Protein AF-A0A6P2B910-F1 (afdb_monomer_lite)

pLDDT: mean 71.36, std 23.83, range [22.92, 98.75]

Radius of gyration: 23.19 Å; chains: 1; bounding box: 48×85×60 Å

Secondary structure (DSSP, 8-state):
-----------------------GGGG--HHHHHHHHHHH---HHHHHHHHHHHHEE--TT-SS-EE-SSEEEETTEEEE-SSHHHHHHHHHHHHHTT---EEETTTTEEHHHHGGGSSSGGGGGSHHHHHHHHHHHHHHHHTT--SHHHHHHHHHHSS--HHHHHHHHHHHHHIIIIIHHHHHHS--TT----HHHHH-TTHHHHHHHHHTT-S-S--EEEEEETTS-EEEEE-TT---TT-TT-SEE--HHHHHHHHHHHTTSEE-------

Sequence (274 aa):
MLRNTLVALGMGIGLLSSDTEANPFLEIREEHWLEAMSISGMSSELLYGIALVESGNSFNGMRRYGPWPWTLNVNREPMFFSSRAAARRHLQEQVEENNDRIAVGIWQIYLRWNGHLVDDPLDLLDPVTNLYAAAEVLRSCGERFSGAREVLSCYHAGSVREVGLAYADRVIRLAERWGEAFVMASPPEGVRYTLAQVLGPDAERYIDTIANGEGSNIGAIAWQDTNGRIDTVAGSGTSVPSISRATRTTSHSEFLEQMENRKSEWAVRVVIVQ

Foldseek 3Di:
DDDDDDDDDDDPPPPPPPPVLPPLCVLCADVLQVVLCVLQLFAQLLLQLLLCLQAFDDDDPPPDTGGAFLWKQAQNRIDGDPDLVVSLVVVVVCVVVVRQQMQHTSNRNRRVVQVVLDPDPSCCSRNSSVSNSLSNLSNVLCVVDPDQLQSQLCSVPVGDDDVSSVRSVSSVVSSVVCVLVVCVVCVHPPDADFQSNHVGSCSVVVLCCFLQQHDDLFQKWWWAWPVGAIEIEGHPPDPQPPPPRHPYYDHSVVVVVCSVVQRPTTRGDTDGDD

Structure (mmCIF, N/CA/C/O backbone):
data_AF-A0A6P2B910-F1
#
_entry.id   AF-A0A6P2B910-F1
#
loop_
_atom_site.group_PDB
_atom_site.id
_atom_site.type_symbol
_atom_site.label_atom_id
_atom_site.label_alt_id
_atom_site.label_comp_id
_atom_site.label_asym_id
_atom_site.label_entity_id
_atom_site.label_seq_id
_atom_site.pdbx_PDB_ins_code
_atom_site.Cartn_x
_atom_site.Cartn_y
_atom_site.Cartn_z
_atom_site.occupancy
_atom_site.B_iso_or_equiv
_atom_site.auth_seq_id
_atom_site.auth_comp_id
_atom_site.auth_asym_id
_atom_site.auth_atom_id
_atom_site.pdbx_PDB_model_num
ATOM 1 N N . MET A 1 1 ? -10.715 68.394 -17.676 1.00 31.98 1 MET A N 1
ATOM 2 C CA . MET A 1 1 ? -11.277 68.183 -19.031 1.00 31.98 1 MET A CA 1
ATOM 3 C C . MET A 1 1 ? -10.225 67.408 -19.824 1.00 31.98 1 MET A C 1
ATOM 5 O O . MET A 1 1 ? -9.114 67.902 -19.891 1.00 31.98 1 MET A O 1
ATOM 9 N N . LEU A 1 2 ? -10.401 66.086 -20.013 1.00 26.06 2 LEU A N 1
ATOM 10 C CA . LEU A 1 2 ? -10.691 65.403 -21.306 1.00 26.06 2 LEU A CA 1
ATOM 11 C C . LEU A 1 2 ? -9.613 65.707 -22.382 1.00 26.06 2 LEU A C 1
ATOM 13 O O . LEU A 1 2 ? -9.394 66.874 -22.651 1.00 26.06 2 LEU A O 1
ATOM 17 N N . ARG A 1 3 ? -8.944 64.781 -23.095 1.00 25.78 3 ARG A N 1
ATOM 18 C CA . ARG A 1 3 ? -9.206 63.370 -23.449 1.00 25.78 3 ARG A CA 1
ATOM 19 C C . ARG A 1 3 ? -7.964 62.780 -24.186 1.00 25.78 3 ARG A C 1
ATOM 21 O O . ARG A 1 3 ? -7.334 63.500 -24.947 1.00 25.78 3 ARG A O 1
ATOM 28 N N . ASN A 1 4 ? -7.687 61.489 -23.969 1.00 24.44 4 ASN A N 1
ATOM 29 C CA . ASN A 1 4 ? -6.961 60.450 -24.743 1.00 24.44 4 ASN A CA 1
ATOM 30 C C . ASN A 1 4 ? -6.097 60.769 -25.988 1.00 24.44 4 ASN A C 1
ATOM 32 O O . ASN A 1 4 ? -6.609 61.270 -26.985 1.00 24.44 4 ASN A O 1
ATOM 36 N N . THR A 1 5 ? -4.910 60.140 -26.060 1.00 25.69 5 THR A N 1
ATOM 37 C CA . THR A 1 5 ? -4.539 59.244 -27.186 1.00 25.69 5 THR A CA 1
ATOM 38 C C . THR A 1 5 ? -3.581 58.134 -26.712 1.00 25.69 5 THR A C 1
ATOM 40 O O . THR A 1 5 ? -2.615 58.406 -26.006 1.00 25.69 5 THR A O 1
ATOM 43 N N . LEU A 1 6 ? -3.900 56.883 -27.067 1.00 22.92 6 LEU A N 1
ATOM 44 C CA . LEU A 1 6 ? -3.133 55.661 -26.801 1.00 22.92 6 LEU A CA 1
ATOM 45 C C . LEU A 1 6 ? -1.816 55.613 -27.595 1.00 22.92 6 LEU A C 1
ATOM 47 O O . LEU A 1 6 ? -1.811 55.923 -28.784 1.00 22.92 6 LEU A O 1
ATOM 51 N N . VAL A 1 7 ? -0.767 55.051 -26.988 1.00 23.69 7 VAL A N 1
ATOM 52 C CA . VAL A 1 7 ? 0.286 54.306 -27.698 1.00 23.69 7 VAL A CA 1
ATOM 53 C C . VAL A 1 7 ? 0.406 52.944 -27.021 1.00 23.69 7 VAL A C 1
ATOM 55 O O . VAL A 1 7 ? 0.725 52.849 -25.839 1.00 23.69 7 VAL A O 1
ATOM 58 N N . ALA A 1 8 ? 0.084 51.895 -27.773 1.00 25.91 8 ALA A N 1
ATOM 59 C CA . ALA A 1 8 ? 0.271 50.513 -27.370 1.00 25.91 8 ALA A CA 1
ATOM 60 C C . ALA A 1 8 ? 1.762 50.155 -27.466 1.00 25.91 8 ALA A C 1
ATOM 62 O O . ALA A 1 8 ? 2.341 50.226 -28.549 1.00 25.91 8 ALA A O 1
ATOM 63 N N . LEU A 1 9 ? 2.370 49.738 -26.354 1.00 26.67 9 LEU A N 1
ATOM 64 C CA . LEU A 1 9 ? 3.581 48.923 -26.377 1.00 26.67 9 LEU A CA 1
ATOM 65 C C . LEU A 1 9 ? 3.209 47.533 -25.870 1.00 26.67 9 LEU A C 1
ATOM 67 O O . LEU A 1 9 ? 2.813 47.362 -24.719 1.00 26.67 9 LEU A O 1
ATOM 71 N N . GLY A 1 10 ? 3.310 46.553 -26.763 1.00 29.81 10 GLY A N 1
ATOM 72 C CA . GLY A 1 10 ? 3.180 45.150 -26.418 1.00 29.81 10 GLY A CA 1
ATOM 73 C C . GLY A 1 10 ? 4.325 44.721 -25.507 1.00 29.81 10 GLY A C 1
ATOM 74 O O . GLY A 1 10 ? 5.491 44.809 -25.880 1.00 29.81 10 GLY A O 1
ATOM 75 N N . MET A 1 11 ? 3.980 44.208 -24.332 1.00 32.25 11 MET A N 1
ATOM 76 C CA . MET A 1 11 ? 4.793 43.217 -23.644 1.00 32.25 11 MET A CA 1
ATOM 77 C C . MET A 1 11 ? 4.035 41.905 -23.751 1.00 32.25 11 MET A C 1
ATOM 79 O O . MET A 1 11 ? 2.957 41.753 -23.179 1.00 32.25 11 MET A O 1
ATOM 83 N N . GLY A 1 12 ? 4.585 40.984 -24.540 1.00 26.88 12 GLY A N 1
ATOM 84 C CA . GLY A 1 12 ? 4.165 39.595 -24.516 1.00 26.88 12 GLY A CA 1
ATOM 85 C C . GLY A 1 12 ? 4.338 39.083 -23.095 1.00 26.88 12 GLY A C 1
ATOM 86 O O . GLY A 1 12 ? 5.460 38.899 -22.628 1.00 26.88 12 GLY A O 1
ATOM 87 N N . ILE A 1 13 ? 3.221 38.892 -22.400 1.00 36.34 13 ILE A N 1
ATOM 88 C CA . ILE A 1 13 ? 3.192 38.072 -21.200 1.00 36.34 13 ILE A CA 1
ATOM 89 C C . ILE A 1 13 ? 3.416 36.658 -21.717 1.00 36.34 13 ILE A C 1
ATOM 91 O O . ILE A 1 13 ? 2.509 36.028 -22.259 1.00 36.34 13 ILE A O 1
ATOM 95 N N . GLY A 1 14 ? 4.665 36.202 -21.626 1.00 26.92 14 GLY A N 1
ATOM 96 C CA . GLY A 1 14 ? 4.954 34.784 -21.679 1.00 26.92 14 GLY A CA 1
ATOM 97 C C . GLY A 1 14 ? 4.083 34.127 -20.620 1.00 26.92 14 GLY A C 1
ATOM 98 O O . GLY A 1 14 ? 4.257 34.378 -19.428 1.00 26.92 14 GLY A O 1
ATOM 99 N N . LEU A 1 15 ? 3.109 33.340 -21.069 1.00 31.34 15 LEU A N 1
ATOM 100 C CA . LEU A 1 15 ? 2.478 32.328 -20.244 1.00 31.34 15 LEU A CA 1
ATOM 101 C C . LEU A 1 15 ? 3.599 31.363 -19.857 1.00 31.34 15 LEU A C 1
ATOM 103 O O . LEU A 1 15 ? 3.889 30.410 -20.573 1.00 31.34 15 LEU A O 1
ATOM 107 N N . LEU A 1 16 ? 4.280 31.652 -18.749 1.00 28.81 16 LEU A N 1
ATOM 108 C CA . LEU A 1 16 ? 4.865 30.602 -17.937 1.00 28.81 16 LEU A CA 1
ATOM 109 C C . LEU A 1 16 ? 3.668 29.750 -17.531 1.00 28.81 16 LEU A C 1
ATOM 111 O O . LEU A 1 16 ? 2.907 30.131 -16.642 1.00 28.81 16 LEU A O 1
ATOM 115 N N . SER A 1 17 ? 3.446 28.653 -18.254 1.00 30.17 17 SER A N 1
ATOM 116 C CA . SER A 1 17 ? 2.670 27.544 -17.733 1.00 30.17 17 SER A CA 1
ATOM 117 C C . SER A 1 17 ? 3.366 27.149 -16.439 1.00 30.17 17 SER A C 1
ATOM 119 O O . SER A 1 17 ? 4.410 26.500 -16.446 1.00 30.17 17 SER A O 1
ATOM 121 N N . SER A 1 18 ? 2.846 27.626 -15.310 1.00 33.16 18 SER A N 1
ATOM 122 C CA . SER A 1 18 ? 3.073 26.932 -14.061 1.00 33.16 18 SER A CA 1
ATOM 123 C C . SER A 1 18 ? 2.391 25.590 -14.265 1.00 33.16 18 SER A C 1
ATOM 125 O O . SER A 1 18 ? 1.178 25.479 -14.080 1.00 33.16 18 SER A O 1
ATOM 127 N N . ASP A 1 19 ? 3.153 24.605 -14.729 1.00 32.28 19 ASP A N 1
ATOM 128 C CA . ASP A 1 19 ? 2.830 23.214 -14.489 1.00 32.28 19 ASP A CA 1
ATOM 129 C C . ASP A 1 19 ? 2.789 23.112 -12.970 1.00 32.28 19 ASP A C 1
ATOM 131 O O . ASP A 1 19 ? 3.813 22.979 -12.303 1.00 32.28 19 ASP A O 1
ATOM 135 N N . THR A 1 20 ? 1.608 23.358 -12.403 1.00 37.66 20 THR A N 1
ATOM 136 C CA . THR A 1 20 ? 1.288 23.037 -11.023 1.00 37.66 20 THR A CA 1
ATOM 137 C C . THR A 1 20 ? 1.752 21.608 -10.868 1.00 37.66 20 THR A C 1
ATOM 139 O O . THR A 1 20 ? 1.176 20.726 -11.502 1.00 37.66 20 THR A O 1
ATOM 142 N N . GLU A 1 21 ? 2.848 21.425 -10.131 1.00 42.16 21 GLU A N 1
ATOM 143 C CA . GLU A 1 21 ? 3.435 20.137 -9.796 1.00 42.16 21 GLU A CA 1
ATOM 144 C C . GLU A 1 21 ? 2.316 19.310 -9.174 1.00 42.16 21 GLU A C 1
ATOM 146 O O . GLU A 1 21 ? 1.999 19.456 -7.991 1.00 42.16 21 GLU A O 1
ATOM 151 N N . ALA A 1 22 ? 1.614 18.551 -10.016 1.00 41.59 22 ALA A N 1
ATOM 152 C CA . ALA A 1 22 ? 0.468 17.777 -9.607 1.00 41.59 22 ALA A CA 1
ATOM 153 C C . ALA A 1 22 ? 0.999 16.842 -8.537 1.00 41.59 22 ALA A C 1
ATOM 155 O O . ALA A 1 22 ? 1.872 16.028 -8.826 1.00 41.59 22 ALA A O 1
ATOM 156 N N . ASN A 1 23 ? 0.542 17.017 -7.294 1.00 53.34 23 ASN A N 1
ATOM 157 C CA . ASN A 1 23 ? 0.788 16.034 -6.259 1.00 53.34 23 ASN A CA 1
ATOM 158 C C . ASN A 1 23 ? 0.236 14.726 -6.835 1.00 53.34 23 ASN A C 1
ATOM 160 O O . ASN A 1 23 ? -0.973 14.625 -7.017 1.00 53.34 23 ASN A O 1
ATOM 164 N N . PRO A 1 24 ? 1.081 13.758 -7.196 1.00 51.38 24 PRO A N 1
ATOM 165 C CA . PRO A 1 24 ? 0.636 12.618 -7.990 1.00 51.38 24 PRO A CA 1
ATOM 166 C C . PRO A 1 24 ? -0.226 11.647 -7.160 1.00 51.38 24 PRO A C 1
ATOM 168 O O . PRO A 1 24 ? -0.862 10.748 -7.695 1.00 51.38 24 PRO A O 1
ATOM 171 N N . PHE A 1 25 ? -0.338 11.891 -5.850 1.00 58.06 25 PHE A N 1
ATOM 172 C CA . PHE A 1 25 ? -1.344 11.294 -4.977 1.00 58.06 25 PHE A CA 1
ATOM 173 C C . PHE A 1 25 ? -2.775 11.823 -5.230 1.00 58.06 25 PHE A C 1
ATOM 175 O O . PHE A 1 25 ? -3.736 11.199 -4.797 1.00 58.06 25 PHE A O 1
ATOM 182 N N . LEU A 1 26 ? -2.936 12.944 -5.950 1.00 56.06 26 LEU A N 1
ATOM 183 C CA . LEU A 1 26 ? -4.233 13.498 -6.374 1.00 56.06 26 LEU A CA 1
ATOM 184 C C . LEU A 1 26 ? -4.897 12.682 -7.495 1.00 56.06 26 LEU A C 1
ATOM 186 O O . LEU A 1 26 ? -6.074 12.899 -7.773 1.00 56.06 26 LEU A O 1
ATOM 190 N N . GLU A 1 27 ? -4.173 11.759 -8.140 1.00 70.25 27 GLU A N 1
ATOM 191 C CA . GLU A 1 27 ? -4.761 10.834 -9.122 1.00 70.25 27 GLU A CA 1
ATOM 192 C C . GLU A 1 27 ? -5.674 9.795 -8.443 1.00 70.25 27 GLU A C 1
ATOM 194 O O . GLU A 1 27 ? -6.615 9.283 -9.053 1.00 70.25 27 GLU A O 1
ATOM 199 N N . ILE A 1 28 ? -5.450 9.514 -7.154 1.00 79.88 28 ILE A N 1
ATOM 200 C CA . ILE A 1 28 ? -6.254 8.562 -6.391 1.00 79.88 28 ILE A CA 1
ATOM 201 C C . ILE A 1 28 ? -7.496 9.266 -5.844 1.00 79.88 28 ILE A C 1
ATOM 203 O O . ILE A 1 28 ? -7.484 9.884 -4.778 1.00 79.88 28 ILE A O 1
ATOM 207 N N . ARG A 1 29 ? -8.576 9.160 -6.614 1.00 77.56 29 ARG A N 1
ATOM 208 C CA . ARG A 1 29 ? -9.918 9.617 -6.251 1.00 77.56 29 ARG A CA 1
ATOM 209 C C . ARG A 1 29 ? -10.576 8.749 -5.174 1.00 77.56 29 ARG A C 1
ATOM 211 O O . ARG A 1 29 ? -10.079 7.686 -4.808 1.00 77.56 29 ARG A O 1
ATOM 218 N N . GLU A 1 30 ? -11.725 9.223 -4.702 1.00 72.94 30 GLU A N 1
ATOM 219 C CA . GLU A 1 30 ? -12.586 8.565 -3.718 1.00 72.94 30 GLU A CA 1
ATOM 220 C C . GLU A 1 30 ? -12.780 7.080 -3.944 1.00 72.94 30 GLU A C 1
ATOM 222 O O . GLU A 1 30 ? -12.527 6.253 -3.069 1.00 72.94 30 GLU A O 1
ATOM 227 N N . GLU A 1 31 ? -13.279 6.782 -5.136 1.00 73.62 31 GLU A N 1
ATOM 228 C CA . GLU A 1 31 ? -13.787 5.487 -5.515 1.00 73.62 31 GLU A CA 1
ATOM 229 C C . GLU A 1 31 ? -12.683 4.438 -5.416 1.00 73.62 31 GLU A C 1
ATOM 231 O O . GLU A 1 31 ? -12.943 3.312 -5.004 1.00 73.62 31 GLU A O 1
ATOM 236 N N . HIS A 1 32 ? -11.438 4.847 -5.671 1.00 85.69 32 HIS A N 1
ATOM 237 C CA . HIS A 1 32 ? -10.281 3.977 -5.593 1.00 85.69 32 HIS A CA 1
ATOM 238 C C . HIS A 1 32 ? -9.917 3.632 -4.148 1.00 85.69 32 HIS A C 1
ATOM 240 O O . HIS A 1 32 ? -9.595 2.484 -3.855 1.00 85.69 32 HIS A O 1
ATOM 246 N N . TRP A 1 33 ? -10.004 4.588 -3.216 1.00 83.12 33 TRP A N 1
ATOM 247 C CA . TRP A 1 33 ? -9.802 4.284 -1.797 1.00 83.12 33 TRP A CA 1
ATOM 248 C C . TRP A 1 33 ? -10.872 3.324 -1.292 1.00 83.12 33 TRP A C 1
ATOM 250 O O . TRP A 1 33 ? -10.538 2.309 -0.687 1.00 83.12 33 TRP A O 1
ATOM 260 N N . LEU A 1 34 ? -12.143 3.597 -1.593 1.00 76.00 34 LEU A N 1
ATOM 261 C CA . LEU A 1 34 ? -13.255 2.747 -1.165 1.00 76.00 34 LEU A CA 1
ATOM 262 C C . LEU A 1 34 ? -13.146 1.323 -1.710 1.00 76.00 34 LEU A C 1
ATOM 264 O O . LEU A 1 34 ? -13.367 0.363 -0.969 1.00 76.00 34 LEU A O 1
ATOM 268 N N . GLU A 1 35 ? -12.799 1.187 -2.988 1.00 81.69 35 GLU A N 1
ATOM 269 C CA . GLU A 1 35 ? -12.598 -0.109 -3.627 1.00 81.69 35 GLU A CA 1
ATOM 270 C C . GLU A 1 35 ? -11.413 -0.850 -3.000 1.00 81.69 35 GLU A C 1
ATOM 272 O O . GLU A 1 35 ? -11.562 -1.998 -2.582 1.00 81.69 35 GLU A O 1
ATOM 277 N N . ALA A 1 36 ? -10.274 -0.182 -2.803 1.00 89.19 36 ALA A N 1
ATOM 278 C CA . ALA A 1 36 ? -9.111 -0.780 -2.151 1.00 89.19 36 ALA A CA 1
ATOM 279 C C . ALA A 1 36 ? -9.407 -1.237 -0.714 1.00 89.19 36 ALA A C 1
ATOM 281 O O . ALA A 1 36 ? -8.967 -2.312 -0.298 1.00 89.19 36 ALA A O 1
ATOM 282 N N . MET A 1 37 ? -10.183 -0.461 0.044 1.00 84.12 37 MET A N 1
ATOM 283 C CA . MET A 1 37 ? -10.631 -0.835 1.388 1.00 84.12 37 MET A CA 1
ATOM 284 C C . MET A 1 37 ? -11.561 -2.051 1.339 1.00 84.12 37 MET A C 1
ATOM 286 O O . MET A 1 37 ? -11.426 -2.963 2.150 1.00 84.12 37 MET A O 1
ATOM 290 N N . SER A 1 38 ? -12.469 -2.103 0.359 1.00 80.75 38 SER A N 1
ATOM 291 C CA . SER A 1 38 ? -13.360 -3.250 0.155 1.00 80.75 38 SER A CA 1
ATOM 292 C C . SER A 1 38 ? -12.601 -4.525 -0.220 1.00 80.75 38 SER A C 1
ATOM 294 O O . SER A 1 38 ? -12.977 -5.602 0.234 1.00 80.75 38 SER A O 1
ATOM 296 N N . ILE A 1 39 ? -11.558 -4.419 -1.046 1.00 87.44 39 ILE A N 1
ATOM 297 C CA . ILE A 1 39 ? -10.725 -5.555 -1.463 1.00 87.44 39 ILE A CA 1
ATOM 298 C C . ILE A 1 39 ? -9.888 -6.057 -0.283 1.00 87.44 39 ILE A C 1
ATOM 300 O O . ILE A 1 39 ? -9.856 -7.252 0.000 1.00 87.44 39 ILE A O 1
ATOM 304 N N . SER A 1 40 ? -9.198 -5.142 0.400 1.00 88.69 40 SER A N 1
ATOM 305 C CA . SER A 1 40 ? -8.184 -5.484 1.405 1.00 88.69 40 SER A CA 1
ATOM 306 C C . SER A 1 40 ? -8.734 -5.745 2.804 1.00 88.69 40 SER A C 1
ATOM 308 O O . SER A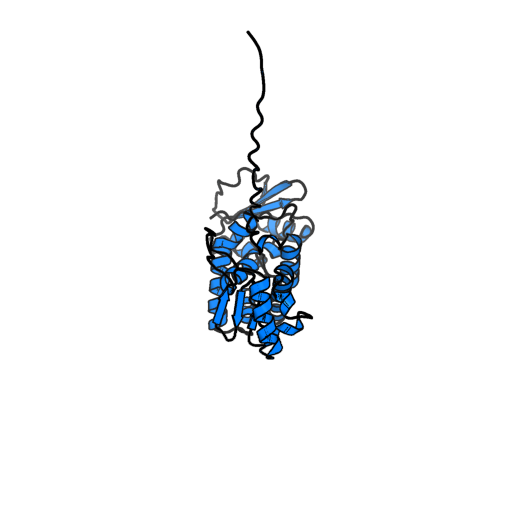 1 40 ? -8.051 -6.369 3.616 1.00 88.69 40 SER A O 1
ATOM 310 N N . GLY A 1 41 ? -9.916 -5.212 3.121 1.00 80.69 41 GLY A N 1
ATOM 311 C CA . GLY A 1 41 ? -10.421 -5.126 4.491 1.00 80.69 41 GLY A CA 1
ATOM 312 C C . GLY A 1 41 ? -9.657 -4.132 5.376 1.00 80.69 41 GLY A C 1
ATOM 313 O O . GLY A 1 41 ? -9.877 -4.120 6.584 1.00 80.69 41 GLY A O 1
ATOM 314 N N . MET A 1 42 ? -8.759 -3.314 4.813 1.00 83.44 42 MET A N 1
ATOM 315 C CA . MET A 1 42 ? -7.985 -2.300 5.540 1.00 83.44 42 MET A CA 1
ATOM 316 C C . MET A 1 42 ? -8.605 -0.913 5.397 1.00 83.44 42 MET A C 1
ATOM 318 O O . MET A 1 42 ? -9.195 -0.594 4.368 1.00 83.44 42 MET A O 1
ATOM 322 N N . SER A 1 43 ? -8.425 -0.065 6.413 1.00 81.62 43 SER A N 1
ATOM 323 C CA . SER A 1 43 ? -8.854 1.332 6.341 1.00 81.62 43 SER A CA 1
ATOM 324 C C . SER A 1 43 ? -7.952 2.177 5.443 1.00 81.62 43 SER A C 1
ATOM 326 O O . SER A 1 43 ? -6.778 1.860 5.225 1.00 81.62 43 SER A O 1
ATOM 328 N N . SER A 1 44 ? -8.482 3.295 4.951 1.00 81.62 44 SER A N 1
ATOM 329 C CA . SER A 1 44 ? -7.740 4.284 4.160 1.00 81.62 44 SER A CA 1
ATOM 330 C C . SER A 1 44 ? -6.522 4.833 4.904 1.00 81.62 44 SER A C 1
ATOM 332 O O . SER A 1 44 ? -5.473 5.069 4.310 1.00 81.62 44 SER A O 1
ATOM 334 N N . GLU A 1 45 ? -6.628 4.982 6.219 1.00 81.06 45 GLU A N 1
ATOM 335 C CA . GLU A 1 45 ? -5.588 5.460 7.116 1.00 81.06 45 GLU A CA 1
ATOM 336 C C . GLU A 1 45 ? -4.442 4.454 7.195 1.00 81.06 45 GLU A C 1
ATOM 338 O O . GLU A 1 45 ? -3.277 4.850 7.133 1.00 81.06 45 GLU A O 1
ATOM 343 N N . LEU A 1 46 ? -4.754 3.155 7.285 1.00 86.31 46 LEU A N 1
ATOM 344 C CA . LEU A 1 46 ? -3.753 2.090 7.250 1.00 86.31 46 LEU A CA 1
ATOM 345 C C . LEU A 1 46 ? -3.105 1.982 5.869 1.00 86.31 46 LEU A C 1
ATOM 347 O O . LEU A 1 46 ? -1.880 1.914 5.793 1.00 86.31 46 LEU A O 1
ATOM 351 N N . LEU A 1 47 ? -3.887 2.042 4.786 1.00 92.06 47 LEU A N 1
ATOM 352 C CA . LEU A 1 47 ? -3.358 2.058 3.417 1.00 92.06 47 LEU A CA 1
ATOM 353 C C . LEU A 1 47 ? -2.419 3.255 3.196 1.00 92.06 47 LEU A C 1
ATOM 355 O O . LEU A 1 47 ? -1.341 3.101 2.618 1.00 92.06 47 LEU A O 1
ATOM 359 N N . TYR A 1 48 ? -2.767 4.431 3.718 1.00 89.19 48 TYR A N 1
ATOM 360 C CA . TYR A 1 48 ? -1.899 5.607 3.701 1.00 89.19 48 TYR A CA 1
ATOM 361 C C . TYR A 1 48 ? -0.666 5.444 4.606 1.00 89.19 48 TYR A C 1
ATOM 363 O O . TYR A 1 48 ? 0.441 5.838 4.239 1.00 89.19 48 TYR A O 1
ATOM 371 N N . GLY A 1 49 ? -0.821 4.817 5.774 1.00 91.62 49 GLY A N 1
ATOM 372 C CA . GLY A 1 49 ? 0.287 4.464 6.659 1.00 91.62 49 GLY A CA 1
ATOM 373 C C . GLY A 1 49 ? 1.312 3.558 5.972 1.00 91.62 49 GLY A C 1
ATOM 374 O O . GLY A 1 49 ? 2.512 3.805 6.096 1.00 91.62 49 GLY A O 1
ATOM 375 N N . ILE A 1 50 ? 0.854 2.564 5.200 1.00 96.62 50 ILE A N 1
ATOM 376 C CA . ILE A 1 50 ? 1.714 1.722 4.354 1.00 96.62 50 ILE A CA 1
ATOM 377 C C . ILE A 1 50 ? 2.446 2.602 3.342 1.00 96.62 50 ILE A C 1
ATOM 379 O O . ILE A 1 50 ? 3.672 2.584 3.301 1.00 96.62 50 ILE A O 1
ATOM 383 N N . ALA A 1 51 ? 1.718 3.430 2.588 1.00 93.94 51 ALA A N 1
ATOM 384 C CA . ALA A 1 51 ? 2.298 4.322 1.585 1.00 93.94 51 ALA A CA 1
ATOM 385 C C . ALA A 1 51 ? 3.419 5.212 2.161 1.00 93.94 51 ALA A C 1
ATOM 387 O O . ALA A 1 51 ? 4.467 5.381 1.538 1.00 93.94 51 ALA A O 1
ATOM 388 N N . LEU A 1 52 ? 3.238 5.742 3.376 1.00 90.94 52 LEU A N 1
ATOM 389 C CA . LEU A 1 52 ? 4.259 6.535 4.065 1.00 90.94 52 LEU A CA 1
ATOM 390 C C . LEU A 1 52 ? 5.500 5.722 4.450 1.00 90.94 52 LEU A C 1
ATOM 392 O O . LEU A 1 52 ? 6.610 6.241 4.349 1.00 90.94 52 LEU A O 1
ATOM 396 N N . VAL A 1 53 ? 5.338 4.479 4.913 1.00 95.06 53 VAL A N 1
ATOM 397 C CA . VAL A 1 53 ? 6.487 3.616 5.239 1.00 95.06 53 VAL A CA 1
ATOM 398 C C . VAL A 1 53 ? 7.239 3.204 3.977 1.00 95.06 53 VAL A C 1
ATOM 400 O O . VAL A 1 53 ? 8.468 3.194 3.986 1.00 95.06 53 VAL A O 1
ATOM 403 N N . GLU A 1 54 ? 6.507 2.876 2.918 1.00 95.88 54 GLU A N 1
ATOM 404 C CA . GLU A 1 54 ? 7.045 2.283 1.695 1.00 95.88 54 GLU A CA 1
ATOM 405 C C . GLU A 1 54 ? 7.715 3.309 0.772 1.00 95.88 54 GLU A C 1
ATOM 407 O O . GLU A 1 54 ? 8.794 3.058 0.237 1.00 95.88 54 GLU A O 1
ATOM 412 N N . SER A 1 55 ? 7.110 4.485 0.594 1.00 92.94 55 SER A N 1
ATOM 413 C CA . SER A 1 55 ? 7.583 5.484 -0.376 1.00 92.94 55 SER A CA 1
ATOM 414 C C . SER A 1 55 ? 7.618 6.914 0.159 1.00 92.94 55 SER A C 1
ATOM 416 O O . SER A 1 55 ? 7.764 7.861 -0.616 1.00 92.94 55 SER A O 1
ATOM 418 N N . GLY A 1 56 ? 7.493 7.102 1.474 1.00 89.19 56 GLY A N 1
ATOM 419 C CA . GLY A 1 56 ? 7.520 8.426 2.083 1.00 89.19 56 GLY A CA 1
ATOM 420 C C . GLY A 1 56 ? 8.827 9.170 1.796 1.00 89.19 56 GLY A C 1
ATOM 421 O O . GLY A 1 56 ? 9.905 8.720 2.189 1.00 89.19 56 GLY A O 1
ATOM 422 N N . ASN A 1 57 ? 8.731 10.341 1.164 1.00 79.19 57 ASN A N 1
ATOM 423 C CA . ASN A 1 57 ? 9.875 11.168 0.793 1.00 79.19 57 ASN A CA 1
ATOM 424 C C . ASN A 1 57 ? 9.585 12.670 0.960 1.00 79.19 57 ASN A C 1
ATOM 426 O O . ASN A 1 57 ? 8.440 13.118 0.928 1.00 79.19 57 ASN A O 1
ATOM 430 N N . SER A 1 58 ? 10.649 13.458 1.112 1.00 70.50 58 SER A N 1
ATOM 431 C CA . SER A 1 58 ? 10.620 14.924 1.060 1.00 70.50 58 SER A CA 1
ATOM 432 C C . SER A 1 58 ? 11.379 15.362 -0.193 1.00 70.50 58 SER A C 1
ATOM 434 O O . SER A 1 58 ? 12.590 15.568 -0.140 1.00 70.50 58 SER A O 1
ATOM 436 N N . PHE A 1 59 ? 10.705 15.435 -1.343 1.00 59.22 59 PHE A N 1
ATOM 437 C CA . PHE A 1 59 ? 11.364 15.722 -2.623 1.00 59.22 59 PHE A CA 1
ATOM 438 C C . PHE A 1 59 ? 11.300 17.215 -2.998 1.00 59.22 59 PHE A C 1
ATOM 440 O O . PHE A 1 59 ? 10.275 17.863 -2.802 1.00 59.22 59 PHE A O 1
ATOM 447 N N . ASN A 1 60 ? 12.421 17.746 -3.514 1.00 45.06 60 ASN A N 1
ATOM 448 C CA . ASN A 1 60 ? 12.632 19.074 -4.124 1.00 45.06 60 ASN A CA 1
ATOM 449 C C . ASN A 1 60 ? 11.514 20.116 -3.927 1.00 45.06 60 ASN A C 1
ATOM 451 O O . ASN A 1 60 ? 10.665 20.306 -4.786 1.00 45.06 60 ASN A O 1
ATOM 455 N N . GLY A 1 61 ? 11.557 20.863 -2.822 1.00 45.06 61 GLY A N 1
ATOM 456 C CA . GLY A 1 61 ? 10.716 22.055 -2.650 1.00 45.06 61 GLY A CA 1
ATOM 457 C C . GLY A 1 61 ? 9.281 21.792 -2.185 1.00 45.06 61 GLY A C 1
ATOM 458 O O . GLY A 1 61 ? 8.639 22.728 -1.697 1.00 45.06 61 GLY A O 1
ATOM 459 N N . MET A 1 62 ? 8.798 20.542 -2.198 1.00 49.72 62 MET A N 1
ATOM 460 C CA . MET A 1 62 ? 7.577 20.196 -1.472 1.00 49.72 62 MET A CA 1
ATOM 461 C C . MET A 1 62 ? 7.834 20.353 0.028 1.00 49.72 62 MET A C 1
ATOM 463 O O . MET A 1 62 ? 8.607 19.621 0.642 1.00 49.72 62 MET A O 1
ATOM 467 N N . ARG A 1 63 ? 7.162 21.325 0.657 1.00 49.62 63 ARG A N 1
ATOM 468 C CA . ARG A 1 63 ? 7.267 21.600 2.106 1.00 49.62 63 ARG A CA 1
ATOM 469 C C . ARG A 1 63 ? 6.745 20.458 2.996 1.00 49.62 63 ARG A C 1
ATOM 471 O O . ARG A 1 63 ? 6.726 20.628 4.213 1.00 49.62 63 ARG A O 1
ATOM 478 N N . ARG A 1 64 ? 6.266 19.343 2.433 1.00 62.41 64 ARG A N 1
ATOM 479 C CA . ARG A 1 64 ? 5.575 18.271 3.160 1.00 62.41 64 ARG A CA 1
ATOM 480 C C . ARG A 1 64 ? 6.122 16.902 2.757 1.00 62.41 64 ARG A C 1
ATOM 482 O O . ARG A 1 64 ? 6.202 16.599 1.574 1.00 62.41 64 ARG A O 1
ATOM 489 N N . TYR A 1 65 ? 6.472 16.108 3.766 1.00 75.94 65 TYR A N 1
ATOM 490 C CA . TYR A 1 65 ? 6.777 14.683 3.642 1.00 75.94 65 TYR A CA 1
ATOM 491 C C . TYR A 1 65 ? 5.497 13.919 3.286 1.00 75.94 65 TYR A C 1
ATOM 493 O O . TYR A 1 65 ? 4.468 14.129 3.934 1.00 75.94 65 TYR A O 1
ATOM 501 N N . GLY A 1 66 ? 5.557 13.048 2.283 1.00 80.56 66 GLY A N 1
ATOM 502 C CA . GLY A 1 66 ? 4.419 12.242 1.844 1.00 80.56 66 GLY A CA 1
ATOM 503 C C . GLY A 1 66 ? 4.848 11.101 0.923 1.00 80.56 66 GLY A C 1
ATOM 504 O O . GLY A 1 66 ? 6.020 11.047 0.540 1.00 80.56 66 GLY A O 1
ATOM 505 N N . PRO A 1 67 ? 3.941 10.172 0.585 1.00 87.06 67 PRO A N 1
ATOM 506 C CA . PRO A 1 67 ? 4.279 9.063 -0.296 1.00 87.06 67 PRO A CA 1
ATOM 507 C C . PRO A 1 67 ? 4.625 9.553 -1.706 1.00 87.06 67 PRO A C 1
ATOM 509 O O . PRO A 1 67 ? 4.023 10.503 -2.212 1.00 87.06 67 PRO A O 1
ATOM 512 N N . TRP A 1 68 ? 5.577 8.886 -2.351 1.00 87.12 68 TRP A N 1
ATOM 513 C CA . TRP A 1 68 ? 6.093 9.277 -3.657 1.00 87.12 68 TRP A CA 1
ATOM 514 C C . TRP A 1 68 ? 5.869 8.162 -4.691 1.00 87.12 68 TRP A C 1
ATOM 516 O O . TRP A 1 68 ? 6.421 7.072 -4.546 1.00 87.12 68 TRP A O 1
ATOM 526 N N . PRO A 1 69 ? 5.091 8.384 -5.763 1.00 86.31 69 PRO A N 1
ATOM 527 C CA . PRO A 1 69 ? 4.668 7.299 -6.651 1.00 86.31 69 PRO A CA 1
ATOM 528 C C . PRO A 1 69 ? 5.725 6.833 -7.628 1.00 86.31 69 PRO A C 1
ATOM 530 O O . PRO A 1 69 ? 5.670 5.706 -8.104 1.00 86.31 69 PRO A O 1
ATOM 533 N N . TRP A 1 70 ? 6.707 7.671 -7.932 1.00 90.50 70 TRP A N 1
ATOM 534 C CA . TRP A 1 70 ? 7.797 7.305 -8.830 1.00 90.50 70 TRP A CA 1
ATOM 535 C C . TRP A 1 70 ? 8.981 6.823 -8.001 1.00 90.50 70 TRP A C 1
ATOM 537 O O . TRP A 1 70 ? 10.096 7.323 -8.128 1.00 90.50 70 TRP A O 1
ATOM 547 N N . THR A 1 71 ? 8.692 5.891 -7.095 1.00 93.50 71 THR A N 1
ATOM 548 C CA . THR A 1 71 ? 9.670 5.225 -6.239 1.00 93.50 71 THR A CA 1
ATOM 549 C C . THR A 1 71 ? 9.895 3.821 -6.767 1.00 93.50 71 THR A C 1
ATOM 551 O O . THR A 1 71 ? 8.941 3.077 -6.997 1.00 93.50 71 THR A O 1
ATOM 554 N N . LEU A 1 72 ? 11.157 3.450 -6.945 1.00 97.88 72 LEU A N 1
ATOM 555 C CA . LEU A 1 72 ? 11.563 2.073 -7.193 1.00 97.88 72 LEU A CA 1
ATOM 556 C C . LEU A 1 72 ? 12.505 1.648 -6.081 1.00 97.88 72 LEU A C 1
ATOM 558 O O . LEU A 1 72 ? 13.352 2.427 -5.659 1.00 97.88 72 LEU A O 1
ATOM 562 N N . ASN A 1 73 ? 12.405 0.406 -5.643 1.00 97.44 73 ASN A N 1
ATOM 563 C CA . ASN A 1 73 ? 13.432 -0.208 -4.823 1.00 97.44 73 ASN A CA 1
ATOM 564 C C . ASN A 1 73 ? 14.019 -1.380 -5.597 1.00 97.44 73 ASN A C 1
ATOM 566 O O . ASN A 1 73 ? 13.380 -2.422 -5.737 1.00 97.44 73 ASN A O 1
ATOM 570 N N . VAL A 1 74 ? 15.223 -1.185 -6.129 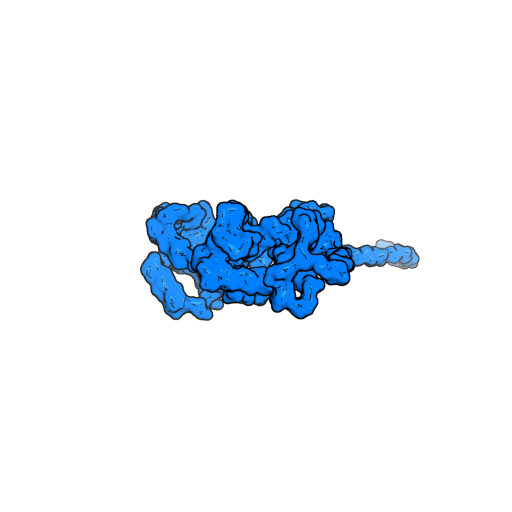1.00 97.56 74 VAL A N 1
ATOM 571 C CA . VAL A 1 74 ? 15.920 -2.154 -6.975 1.00 97.56 74 VAL A CA 1
ATOM 572 C C . VAL A 1 74 ? 16.956 -2.858 -6.113 1.00 97.56 74 VAL A C 1
ATOM 574 O O . VAL A 1 74 ? 17.855 -2.221 -5.579 1.00 97.56 74 VAL A O 1
ATOM 577 N N . ASN A 1 75 ? 16.844 -4.176 -5.940 1.00 95.38 75 ASN A N 1
ATOM 578 C CA . ASN A 1 75 ? 17.801 -4.959 -5.147 1.00 95.38 75 ASN A CA 1
ATOM 579 C C . ASN A 1 75 ? 18.036 -4.431 -3.712 1.00 95.38 75 ASN A C 1
ATOM 581 O O . ASN A 1 75 ? 19.123 -4.607 -3.166 1.00 95.38 75 ASN A O 1
ATOM 585 N N . ARG A 1 76 ? 16.994 -3.882 -3.065 1.00 92.50 76 ARG A N 1
ATOM 586 C CA . ARG A 1 76 ? 17.026 -3.255 -1.723 1.00 92.50 76 ARG A CA 1
ATOM 587 C C . ARG A 1 76 ? 17.591 -1.832 -1.688 1.00 92.50 76 ARG A C 1
ATOM 589 O O . ARG A 1 76 ? 17.771 -1.295 -0.596 1.00 92.50 76 ARG A O 1
ATOM 596 N N . GLU A 1 77 ? 17.822 -1.213 -2.840 1.00 95.19 77 GLU A N 1
ATOM 597 C CA . GLU A 1 77 ? 18.263 0.175 -2.948 1.00 95.19 77 GLU A CA 1
ATOM 598 C C . GLU A 1 77 ? 17.092 1.074 -3.381 1.00 95.19 77 GLU A C 1
ATOM 600 O O . GLU A 1 77 ? 16.605 0.946 -4.510 1.00 95.19 77 GLU A O 1
ATOM 605 N N . PRO A 1 78 ? 16.597 1.965 -2.498 1.00 93.69 78 PRO A N 1
ATOM 606 C CA . PRO A 1 78 ? 15.503 2.865 -2.834 1.00 93.69 78 PRO A CA 1
ATOM 607 C C . PRO A 1 78 ? 15.971 3.986 -3.769 1.00 93.69 78 PRO A C 1
ATOM 609 O O . PRO A 1 78 ? 17.011 4.611 -3.560 1.00 93.69 78 PRO A O 1
ATOM 612 N N . MET A 1 79 ? 15.150 4.282 -4.770 1.00 94.38 79 MET A N 1
ATOM 613 C CA . MET A 1 79 ? 15.363 5.299 -5.791 1.00 94.38 79 MET A CA 1
ATOM 614 C C . MET A 1 79 ? 14.088 6.127 -5.957 1.00 94.38 79 MET A C 1
ATOM 616 O O . MET A 1 79 ? 13.018 5.590 -6.245 1.00 94.38 79 MET A O 1
ATOM 620 N N . PHE A 1 80 ? 14.208 7.446 -5.810 1.00 90.75 80 PHE A N 1
ATOM 621 C CA . PHE A 1 80 ? 13.096 8.389 -5.933 1.00 90.75 80 PHE A CA 1
ATOM 622 C C . PHE A 1 80 ? 13.282 9.241 -7.188 1.00 90.75 80 PHE A C 1
ATOM 624 O O . PHE A 1 80 ? 14.214 10.044 -7.273 1.00 90.75 80 PHE A O 1
ATOM 631 N N . PHE A 1 81 ? 12.403 9.070 -8.170 1.00 87.69 81 PHE A N 1
ATOM 632 C CA . PHE A 1 81 ? 12.500 9.746 -9.462 1.00 87.69 81 PHE A CA 1
ATOM 633 C C . PHE A 1 81 ? 11.648 11.010 -9.491 1.00 87.69 81 PHE A C 1
ATOM 635 O O . PHE A 1 81 ? 10.540 11.028 -8.974 1.00 87.69 81 PHE A O 1
ATOM 642 N N . SER A 1 82 ? 12.109 12.056 -10.173 1.00 81.94 82 SER A N 1
ATOM 643 C CA . SER A 1 82 ? 11.361 13.315 -10.296 1.00 81.94 82 SER A CA 1
ATOM 644 C C . SER A 1 82 ? 10.135 13.242 -11.214 1.00 81.94 82 SER A C 1
ATOM 646 O O . SER A 1 82 ? 9.362 14.192 -11.255 1.00 81.94 82 SER A O 1
ATOM 648 N N . SER A 1 83 ? 9.970 12.163 -11.988 1.00 84.75 83 SER A N 1
ATOM 649 C CA . SER A 1 83 ? 8.857 12.002 -12.930 1.00 84.75 83 SER A CA 1
ATOM 650 C C . SER A 1 83 ? 8.537 10.535 -13.215 1.00 84.75 83 SER A C 1
ATOM 652 O O . SER A 1 83 ? 9.428 9.676 -13.181 1.00 84.75 83 SER A O 1
ATOM 654 N N . ARG A 1 84 ? 7.282 10.272 -13.613 1.00 89.94 84 ARG A N 1
ATOM 655 C CA . ARG A 1 84 ? 6.818 8.951 -14.077 1.00 89.94 84 ARG A CA 1
ATOM 656 C C . ARG A 1 84 ? 7.675 8.418 -15.219 1.00 89.94 84 ARG A C 1
ATOM 658 O O . ARG A 1 84 ? 8.040 7.252 -15.211 1.00 89.94 84 ARG A O 1
ATOM 665 N N . ALA A 1 85 ? 8.037 9.272 -16.178 1.00 91.06 85 ALA A N 1
ATOM 666 C CA . ALA A 1 85 ? 8.836 8.884 -17.341 1.00 91.06 85 ALA A CA 1
ATOM 667 C C . ALA A 1 85 ? 10.251 8.418 -16.960 1.00 91.06 85 ALA A C 1
ATOM 669 O O . ALA A 1 85 ? 10.754 7.452 -17.533 1.00 91.06 85 ALA A O 1
ATOM 670 N N . ALA A 1 86 ? 10.887 9.075 -15.982 1.00 90.38 86 ALA A N 1
ATOM 671 C CA . ALA A 1 86 ? 12.210 8.678 -15.506 1.00 90.38 86 ALA A CA 1
ATOM 672 C C . ALA A 1 86 ? 12.170 7.330 -14.770 1.00 90.38 86 ALA A C 1
ATOM 674 O O . ALA A 1 86 ? 12.989 6.463 -15.073 1.00 90.38 86 ALA A O 1
ATOM 675 N N . ALA A 1 87 ? 11.190 7.129 -13.880 1.00 95.81 87 ALA A N 1
ATOM 676 C CA . ALA A 1 87 ? 10.981 5.835 -13.228 1.00 95.81 87 ALA A CA 1
ATOM 677 C C . ALA A 1 87 ? 10.636 4.738 -14.245 1.00 95.81 87 ALA A C 1
ATOM 679 O O . ALA A 1 87 ? 11.196 3.650 -14.178 1.00 95.81 87 ALA A O 1
ATOM 680 N N . ARG A 1 88 ? 9.770 5.033 -15.226 1.00 97.88 88 ARG A N 1
ATOM 681 C CA . ARG A 1 88 ? 9.357 4.083 -16.269 1.00 97.88 88 ARG A CA 1
ATOM 682 C C . ARG A 1 88 ? 10.542 3.584 -17.081 1.00 97.88 88 ARG A C 1
ATOM 684 O O . ARG A 1 88 ? 10.672 2.381 -17.256 1.00 97.88 88 ARG A O 1
ATOM 691 N N . ARG A 1 89 ? 11.410 4.491 -17.539 1.00 97.94 89 ARG A N 1
ATOM 692 C CA . ARG A 1 89 ? 12.614 4.117 -18.291 1.00 97.94 89 ARG A CA 1
ATOM 693 C C . ARG A 1 89 ? 13.510 3.186 -17.474 1.00 97.94 89 ARG A C 1
ATOM 695 O O . ARG A 1 89 ? 13.915 2.152 -17.983 1.00 97.94 89 ARG A O 1
ATOM 702 N N . HIS A 1 90 ? 13.765 3.523 -16.210 1.00 97.94 90 HIS A N 1
ATOM 703 C CA . HIS A 1 90 ? 14.626 2.695 -15.369 1.00 97.94 90 HIS A CA 1
ATOM 704 C C . HIS A 1 90 ? 13.999 1.333 -15.043 1.00 97.94 90 HIS A C 1
ATOM 706 O O . HIS A 1 90 ? 14.674 0.312 -15.090 1.00 97.94 90 HIS A O 1
ATOM 712 N N . LEU A 1 91 ? 12.694 1.293 -14.761 1.00 98.31 91 LEU A N 1
ATOM 713 C CA . LEU A 1 91 ? 11.976 0.038 -14.544 1.00 98.31 91 LEU A CA 1
ATOM 714 C C . LEU A 1 91 ? 12.012 -0.851 -15.793 1.00 98.31 91 LEU A C 1
ATOM 716 O O . LEU A 1 91 ? 12.240 -2.050 -15.676 1.00 98.31 91 LEU A O 1
ATOM 720 N N . GLN A 1 92 ? 11.830 -0.261 -16.976 1.00 98.31 92 GLN A N 1
ATOM 721 C CA . GLN A 1 92 ? 11.896 -0.979 -18.244 1.00 98.31 92 GLN A CA 1
ATOM 722 C C . GLN A 1 92 ? 13.267 -1.636 -18.456 1.00 98.31 92 GLN A C 1
ATOM 724 O O . GLN A 1 92 ? 13.313 -2.825 -18.751 1.00 98.31 92 GLN A O 1
ATOM 729 N N . GLU A 1 93 ? 14.362 -0.898 -18.235 1.00 98.00 93 GLU A N 1
ATOM 730 C CA . GLU A 1 93 ? 15.733 -1.432 -18.312 1.00 98.00 93 GLU A CA 1
ATOM 731 C C . GLU A 1 93 ? 15.893 -2.673 -17.418 1.00 98.00 93 GLU A C 1
ATOM 733 O O . GLU A 1 93 ? 16.400 -3.705 -17.850 1.00 98.00 93 GLU A O 1
ATOM 738 N N . GLN A 1 94 ? 15.397 -2.608 -16.180 1.00 97.94 94 GLN A N 1
ATOM 739 C CA . GLN A 1 94 ? 15.503 -3.726 -15.246 1.00 97.94 94 GLN A CA 1
ATOM 740 C C . GLN A 1 94 ? 14.653 -4.942 -15.655 1.00 97.94 94 GLN A C 1
ATOM 742 O O . GLN A 1 94 ? 15.099 -6.082 -15.516 1.00 97.94 94 GLN A O 1
ATOM 747 N N . VAL A 1 95 ? 13.440 -4.722 -16.169 1.00 95.88 95 VAL A N 1
ATOM 748 C CA . VAL A 1 95 ? 12.564 -5.804 -16.650 1.00 95.88 95 VAL A CA 1
ATOM 749 C C . VAL A 1 95 ? 13.165 -6.485 -17.884 1.00 95.88 95 VAL A C 1
ATOM 751 O O . VAL A 1 95 ? 13.162 -7.713 -17.957 1.00 95.88 95 VAL A O 1
ATOM 754 N N . GLU A 1 96 ? 13.739 -5.721 -18.818 1.00 97.19 96 GLU A N 1
ATOM 755 C CA . GLU A 1 96 ? 14.427 -6.251 -20.007 1.00 97.19 96 GLU A CA 1
ATOM 756 C C . GLU A 1 96 ? 15.656 -7.105 -19.637 1.00 97.19 96 GLU A C 1
ATOM 758 O O . GLU A 1 96 ? 15.962 -8.095 -20.305 1.00 97.19 96 GLU A O 1
ATOM 763 N N . GLU A 1 97 ? 16.314 -6.794 -18.517 1.00 97.38 97 GLU A N 1
ATOM 764 C CA . GLU A 1 97 ? 17.396 -7.595 -17.930 1.00 97.38 97 GLU A CA 1
ATOM 765 C C . GLU A 1 97 ? 16.904 -8.831 -17.148 1.00 97.38 97 GLU A C 1
ATOM 767 O O . GLU A 1 97 ? 17.712 -9.575 -16.587 1.00 97.38 97 GLU A O 1
ATOM 772 N N . ASN A 1 98 ? 15.595 -9.103 -17.133 1.00 96.31 98 ASN A N 1
ATOM 773 C CA . ASN A 1 98 ? 14.942 -10.138 -16.320 1.00 96.31 98 ASN A CA 1
ATOM 774 C C . ASN A 1 98 ? 15.159 -9.956 -14.806 1.00 96.31 98 ASN A C 1
ATOM 776 O O . ASN A 1 98 ? 15.161 -10.932 -14.047 1.00 96.31 98 ASN A O 1
ATOM 780 N N . ASN A 1 99 ? 15.351 -8.719 -14.342 1.00 97.06 99 ASN A N 1
ATOM 781 C CA . ASN A 1 99 ? 15.413 -8.430 -12.918 1.00 97.06 99 ASN A CA 1
ATOM 782 C C . ASN A 1 99 ? 13.998 -8.257 -12.342 1.00 97.06 99 ASN A C 1
ATOM 784 O O . ASN A 1 99 ? 13.315 -7.273 -12.600 1.00 97.06 99 ASN A O 1
ATOM 788 N N . ASP A 1 100 ? 13.578 -9.199 -11.500 1.00 95.62 100 ASP A N 1
ATOM 789 C CA . ASP A 1 100 ? 12.298 -9.173 -10.781 1.00 95.62 100 ASP A CA 1
ATOM 790 C C . ASP A 1 100 ? 12.437 -8.735 -9.311 1.00 95.62 100 ASP A C 1
ATOM 792 O O . ASP A 1 100 ? 11.458 -8.682 -8.561 1.00 95.62 100 ASP A O 1
ATOM 796 N N . ARG A 1 101 ? 13.660 -8.424 -8.857 1.00 97.69 101 ARG A N 1
ATOM 797 C CA . ARG A 1 101 ? 13.951 -8.011 -7.476 1.00 97.69 101 ARG A CA 1
ATOM 798 C C . ARG A 1 101 ? 13.701 -6.522 -7.281 1.00 97.69 101 ARG A C 1
ATOM 800 O O . ARG A 1 101 ? 14.556 -5.807 -6.753 1.00 97.69 101 ARG A O 1
ATOM 807 N N . ILE A 1 102 ? 12.523 -6.079 -7.694 1.00 98.19 102 ILE A N 1
ATOM 808 C CA . ILE A 1 102 ? 12.140 -4.675 -7.730 1.00 98.19 102 ILE A CA 1
ATOM 809 C C . ILE A 1 102 ? 10.807 -4.511 -7.020 1.00 98.19 102 ILE A C 1
ATOM 811 O O . ILE A 1 102 ? 9.873 -5.260 -7.295 1.00 98.19 102 ILE A O 1
ATOM 815 N N . ALA A 1 103 ? 10.717 -3.536 -6.123 1.00 98.25 103 ALA A N 1
ATOM 816 C CA . ALA A 1 103 ? 9.443 -3.033 -5.632 1.00 98.25 103 ALA A CA 1
ATOM 817 C C . ALA A 1 103 ? 9.097 -1.712 -6.326 1.00 98.25 103 ALA A C 1
ATOM 819 O O . ALA A 1 103 ? 9.956 -0.842 -6.485 1.00 98.25 103 ALA A O 1
ATOM 820 N N . VAL A 1 104 ? 7.849 -1.592 -6.778 1.00 98.50 104 VAL A N 1
ATOM 821 C CA . VAL A 1 104 ? 7.405 -0.510 -7.664 1.00 98.50 104 VAL A CA 1
ATOM 822 C C . VAL A 1 104 ? 6.311 0.318 -6.999 1.00 98.50 104 VAL A C 1
ATOM 824 O O . VAL A 1 104 ? 5.361 -0.228 -6.432 1.00 98.50 104 VAL A O 1
ATOM 827 N N . GLY A 1 105 ? 6.418 1.639 -7.120 1.00 96.12 105 GLY A N 1
ATOM 828 C CA . GLY A 1 105 ? 5.325 2.568 -6.853 1.00 96.12 105 GLY A CA 1
ATOM 829 C C . GLY A 1 105 ? 5.156 2.965 -5.388 1.00 96.12 105 GLY A C 1
ATOM 830 O O . GLY A 1 105 ? 6.026 2.736 -4.548 1.00 96.12 105 GLY A O 1
ATOM 831 N N . ILE A 1 106 ? 4.012 3.579 -5.088 1.00 95.19 106 ILE A N 1
ATOM 832 C CA . ILE A 1 106 ? 3.663 4.120 -3.766 1.00 95.19 106 ILE A CA 1
ATOM 833 C C . ILE A 1 106 ? 3.724 3.042 -2.674 1.00 95.19 106 ILE A C 1
ATOM 835 O O . ILE A 1 106 ? 4.289 3.268 -1.604 1.00 95.19 106 ILE A O 1
ATOM 839 N N . TRP A 1 107 ? 3.127 1.885 -2.951 1.00 97.62 107 TRP A N 1
ATOM 840 C CA . TRP A 1 107 ? 2.970 0.766 -2.023 1.00 97.62 107 TRP A CA 1
ATOM 841 C C . TRP A 1 107 ? 4.044 -0.310 -2.190 1.00 97.62 107 TRP A C 1
ATOM 843 O O . TRP A 1 107 ? 3.971 -1.347 -1.535 1.00 97.62 107 TRP A O 1
ATOM 853 N N . GLN A 1 108 ? 5.056 -0.055 -3.028 1.00 98.06 108 GLN A N 1
ATOM 854 C CA . GLN A 1 108 ? 6.237 -0.910 -3.177 1.00 98.06 108 GLN A CA 1
ATOM 855 C C . GLN A 1 108 ? 5.883 -2.376 -3.494 1.00 98.06 108 GLN A C 1
ATOM 857 O O . GLN A 1 108 ? 6.347 -3.321 -2.855 1.00 98.06 108 GLN A O 1
ATOM 862 N N . ILE A 1 109 ? 5.082 -2.577 -4.543 1.00 98.56 109 ILE A N 1
ATOM 863 C CA . ILE A 1 109 ? 4.681 -3.912 -5.000 1.00 98.56 109 ILE A CA 1
ATOM 864 C C . ILE A 1 109 ? 5.891 -4.651 -5.563 1.00 98.56 109 ILE A C 1
ATOM 866 O O . ILE A 1 109 ? 6.452 -4.261 -6.587 1.00 98.56 109 ILE A O 1
ATOM 870 N N . TYR A 1 110 ? 6.307 -5.712 -4.871 1.00 98.19 110 TYR A N 1
ATOM 871 C CA . TYR A 1 110 ? 7.497 -6.482 -5.219 1.00 98.19 110 TYR A CA 1
ATOM 872 C C . TYR A 1 110 ? 7.231 -7.485 -6.350 1.00 98.19 110 TYR A C 1
ATOM 874 O O . TYR A 1 110 ? 6.507 -8.467 -6.159 1.00 98.19 110 TYR A O 1
ATOM 882 N N . LEU A 1 111 ? 7.847 -7.264 -7.516 1.00 98.25 111 LEU A N 1
ATOM 883 C CA . LEU A 1 111 ? 7.550 -7.982 -8.762 1.00 98.25 111 LEU A CA 1
ATOM 884 C C . LEU A 1 111 ? 7.739 -9.495 -8.653 1.00 98.25 111 LEU A C 1
ATOM 886 O O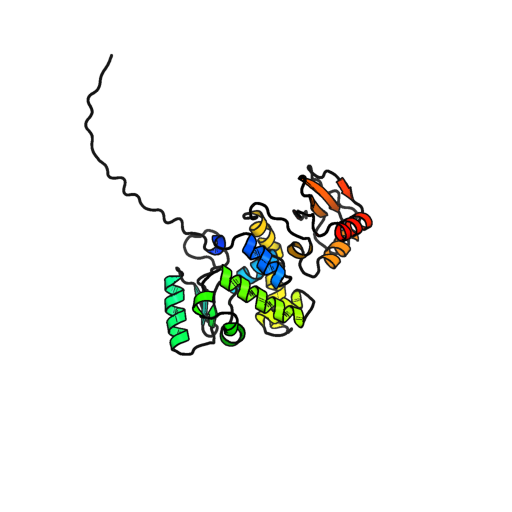 . LEU A 1 111 ? 6.873 -10.249 -9.086 1.00 98.25 111 LEU A O 1
ATOM 890 N N . ARG A 1 112 ? 8.823 -9.949 -8.016 1.00 97.31 112 ARG A N 1
ATOM 891 C CA . ARG A 1 112 ? 9.113 -11.380 -7.833 1.00 97.31 112 ARG A CA 1
ATOM 892 C C . ARG A 1 112 ? 7.947 -12.184 -7.257 1.00 97.31 112 ARG A C 1
ATOM 894 O O . ARG A 1 112 ? 7.792 -13.354 -7.593 1.00 97.31 112 ARG A O 1
ATOM 901 N N . TRP A 1 113 ? 7.173 -11.588 -6.353 1.00 97.25 113 TRP A N 1
ATOM 902 C CA . TRP A 1 113 ? 6.054 -12.275 -5.702 1.00 97.25 113 TRP A CA 1
ATOM 903 C C . TRP A 1 113 ? 4.705 -11.858 -6.275 1.00 97.25 113 TRP A C 1
ATOM 905 O O . TRP A 1 113 ? 3.825 -12.700 -6.425 1.00 97.25 113 TRP A O 1
ATOM 915 N N . ASN A 1 114 ? 4.559 -10.586 -6.639 1.00 98.19 114 ASN A N 1
ATOM 916 C CA . ASN A 1 114 ? 3.263 -9.972 -6.917 1.00 98.19 114 ASN A CA 1
ATOM 917 C C . ASN A 1 114 ? 3.115 -9.490 -8.367 1.00 98.19 114 ASN A C 1
ATOM 919 O O . ASN A 1 114 ? 2.094 -8.907 -8.709 1.00 98.19 114 ASN A O 1
ATOM 923 N N . GLY A 1 115 ? 4.095 -9.743 -9.240 1.00 96.81 115 GLY A N 1
ATOM 924 C CA . GLY A 1 115 ? 4.047 -9.323 -10.646 1.00 96.81 115 GLY A CA 1
ATOM 925 C C . GLY A 1 115 ? 2.896 -9.945 -11.440 1.00 96.81 115 GLY A C 1
ATOM 926 O O . GLY A 1 115 ? 2.481 -9.380 -12.436 1.00 96.81 115 GLY A O 1
ATOM 927 N N . HIS A 1 116 ? 2.333 -11.059 -10.966 1.00 97.69 116 HIS A N 1
ATOM 928 C CA . HIS A 1 116 ? 1.159 -11.705 -11.556 1.00 97.69 116 HIS A CA 1
ATOM 929 C C . HIS A 1 116 ? -0.156 -10.929 -11.351 1.00 97.69 116 HIS A C 1
ATOM 931 O O . HIS A 1 116 ? -1.174 -11.323 -11.911 1.00 97.69 116 HIS A O 1
ATOM 937 N N . LEU A 1 117 ? -0.157 -9.873 -10.528 1.00 97.75 117 LEU A N 1
ATOM 938 C CA . LEU A 1 117 ? -1.328 -9.018 -10.298 1.00 97.75 117 LEU A CA 1
ATOM 939 C C . LEU A 1 117 ? -1.555 -7.999 -11.426 1.00 97.75 117 LEU A C 1
ATOM 941 O O . LEU A 1 117 ? -2.574 -7.315 -11.421 1.00 97.75 117 LEU A O 1
ATOM 945 N N . VAL A 1 118 ? -0.610 -7.870 -12.360 1.00 97.75 118 VAL A N 1
ATOM 946 C CA . VAL A 1 118 ? -0.665 -6.936 -13.490 1.00 97.75 118 VAL A CA 1
ATOM 947 C C . VAL A 1 118 ? -0.196 -7.624 -14.771 1.00 97.75 118 VAL A C 1
ATOM 949 O O . VAL A 1 118 ? 0.611 -8.551 -14.719 1.00 97.75 118 VAL A O 1
ATOM 952 N N . ASP A 1 119 ? -0.676 -7.150 -15.920 1.00 96.75 119 ASP A N 1
ATOM 953 C CA . ASP A 1 119 ? -0.235 -7.655 -17.226 1.00 96.75 119 ASP A CA 1
ATOM 954 C C . ASP A 1 119 ? 1.168 -7.134 -17.592 1.00 96.75 119 ASP A C 1
ATOM 956 O O . ASP A 1 119 ? 1.978 -7.867 -18.164 1.00 96.75 119 ASP A O 1
ATOM 960 N N . ASP A 1 120 ? 1.474 -5.882 -17.231 1.00 97.56 120 ASP A N 1
ATOM 961 C CA . ASP A 1 120 ? 2.772 -5.234 -17.437 1.00 97.56 120 ASP A CA 1
ATOM 962 C C . ASP A 1 120 ? 3.308 -4.667 -16.100 1.00 97.56 120 ASP A C 1
ATOM 964 O O . ASP A 1 120 ? 2.642 -3.842 -15.467 1.00 97.56 120 ASP A O 1
ATOM 968 N N . PRO A 1 121 ? 4.531 -5.032 -15.652 1.00 97.50 121 PRO A N 1
ATOM 969 C CA . PRO A 1 121 ? 5.167 -4.427 -14.479 1.00 97.50 121 PRO A CA 1
ATOM 970 C C . PRO A 1 121 ? 5.203 -2.893 -14.491 1.00 97.50 121 PRO A C 1
ATOM 972 O O . PRO A 1 121 ? 5.194 -2.268 -13.428 1.00 97.50 121 PRO A O 1
ATOM 975 N N . LEU A 1 122 ? 5.257 -2.271 -15.673 1.00 97.50 122 LEU A N 1
ATOM 976 C CA . LEU A 1 122 ? 5.295 -0.819 -15.818 1.00 97.50 122 LEU A CA 1
ATOM 977 C C . LEU A 1 122 ? 3.971 -0.150 -15.410 1.00 97.50 122 LEU A C 1
ATOM 979 O O . LEU A 1 122 ? 3.978 1.047 -15.097 1.00 97.50 122 LEU A O 1
ATOM 983 N N . ASP A 1 123 ? 2.864 -0.896 -15.365 1.00 97.12 123 ASP A N 1
ATOM 984 C CA . ASP A 1 123 ? 1.560 -0.395 -14.918 1.00 97.12 123 ASP A CA 1
ATOM 985 C C . ASP A 1 123 ? 1.546 -0.107 -13.415 1.00 97.12 123 ASP A C 1
ATOM 987 O O . ASP A 1 123 ? 0.815 0.766 -12.961 1.00 97.12 123 ASP A O 1
ATOM 991 N N . LEU A 1 124 ? 2.444 -0.711 -12.632 1.00 97.50 124 LEU A N 1
ATOM 992 C CA . LEU A 1 124 ? 2.582 -0.417 -11.201 1.00 97.50 124 LEU A CA 1
ATOM 993 C C . LEU A 1 124 ? 3.128 0.993 -10.906 1.00 97.50 124 LEU A C 1
ATOM 995 O O . LEU A 1 124 ? 3.158 1.396 -9.744 1.00 97.50 124 LEU A O 1
ATOM 999 N N . LEU A 1 125 ? 3.557 1.753 -11.922 1.00 95.50 125 LEU A N 1
ATOM 1000 C CA . LEU A 1 125 ? 3.854 3.188 -11.792 1.00 95.50 125 LEU A CA 1
ATOM 1001 C C . LEU A 1 125 ? 2.601 4.072 -11.880 1.00 95.50 125 LEU A C 1
ATOM 1003 O O . LEU A 1 125 ? 2.700 5.287 -11.695 1.00 95.50 125 LEU A O 1
ATOM 1007 N N . ASP A 1 126 ? 1.450 3.487 -12.203 1.00 93.56 126 ASP A N 1
ATOM 1008 C CA . ASP A 1 126 ? 0.144 4.110 -12.059 1.00 93.56 126 ASP A CA 1
ATOM 1009 C C . ASP A 1 126 ? -0.319 4.046 -10.591 1.00 93.56 126 ASP A C 1
ATOM 1011 O O . ASP A 1 126 ? -0.422 2.946 -10.042 1.00 93.56 126 ASP A O 1
ATOM 1015 N N . PRO A 1 127 ? -0.599 5.183 -9.926 1.00 92.75 127 PRO A N 1
ATOM 1016 C CA . PRO A 1 127 ? -0.986 5.194 -8.515 1.00 92.75 127 PRO A CA 1
ATOM 1017 C C . PRO A 1 127 ? -2.212 4.334 -8.184 1.00 92.75 127 PRO A C 1
ATOM 1019 O O . PRO A 1 127 ? -2.230 3.690 -7.136 1.00 92.75 127 PRO A O 1
ATOM 1022 N N . VAL A 1 128 ? -3.217 4.299 -9.066 1.00 94.06 128 VAL A N 1
ATOM 1023 C CA . VAL A 1 128 ? -4.464 3.549 -8.842 1.00 94.06 128 VAL A CA 1
ATOM 1024 C C . VAL A 1 128 ? -4.219 2.053 -9.005 1.00 94.06 128 VAL A C 1
ATOM 1026 O O . VAL A 1 128 ? -4.564 1.268 -8.124 1.00 94.06 128 VAL A O 1
ATOM 1029 N N . THR A 1 129 ? -3.532 1.657 -10.077 1.00 96.94 129 THR A N 1
ATOM 1030 C CA . THR A 1 129 ? -3.151 0.250 -10.288 1.00 96.94 129 THR A CA 1
ATOM 1031 C C . THR A 1 129 ? -2.273 -0.266 -9.144 1.00 96.94 129 THR A C 1
ATOM 1033 O O . THR A 1 129 ? -2.466 -1.376 -8.649 1.00 96.94 129 THR A O 1
ATOM 1036 N N . ASN A 1 130 ? -1.334 0.556 -8.666 1.00 97.69 130 ASN A N 1
ATOM 1037 C CA . ASN A 1 130 ? -0.466 0.217 -7.541 1.00 97.69 130 ASN A CA 1
ATOM 1038 C C . ASN A 1 130 ? -1.247 0.036 -6.228 1.00 97.69 130 ASN A C 1
ATOM 1040 O O . ASN A 1 130 ? -0.964 -0.902 -5.482 1.00 97.69 130 ASN A O 1
ATOM 1044 N N . LEU A 1 131 ? -2.243 0.894 -5.969 1.00 96.56 131 LEU A N 1
ATOM 1045 C CA . LEU A 1 131 ? -3.142 0.778 -4.817 1.00 96.56 131 LEU A CA 1
ATOM 1046 C C . LEU A 1 131 ? -3.923 -0.540 -4.847 1.00 96.56 131 LEU A C 1
ATOM 1048 O O . LEU A 1 131 ? -3.983 -1.243 -3.840 1.00 96.56 131 LEU A O 1
ATOM 1052 N N . TYR A 1 132 ? -4.504 -0.896 -5.992 1.00 98.00 132 TYR A N 1
ATOM 1053 C CA . TYR A 1 132 ? -5.275 -2.133 -6.120 1.00 98.00 132 TYR A CA 1
ATOM 1054 C C . TYR A 1 132 ? -4.403 -3.378 -6.004 1.00 98.00 132 TYR A C 1
ATOM 1056 O O . TYR A 1 132 ? -4.771 -4.315 -5.297 1.00 98.00 132 TYR A O 1
ATOM 1064 N N . ALA A 1 133 ? -3.202 -3.361 -6.583 1.00 98.75 133 ALA A N 1
ATOM 1065 C CA . ALA A 1 133 ? -2.233 -4.428 -6.363 1.00 98.75 133 ALA A CA 1
ATOM 1066 C C . ALA A 1 133 ? -1.875 -4.567 -4.870 1.00 98.75 133 ALA A C 1
ATOM 1068 O O . ALA A 1 133 ? -1.824 -5.682 -4.354 1.00 98.75 133 ALA A O 1
ATOM 1069 N N . ALA A 1 134 ? -1.691 -3.458 -4.143 1.00 98.62 134 ALA A N 1
ATOM 1070 C CA . ALA A 1 134 ? -1.459 -3.494 -2.696 1.00 98.62 134 ALA A CA 1
ATOM 1071 C C . ALA A 1 134 ? -2.648 -4.103 -1.944 1.00 98.62 134 ALA A C 1
ATOM 1073 O O . ALA A 1 134 ? -2.464 -4.938 -1.054 1.00 98.62 134 ALA A O 1
ATOM 1074 N N . ALA A 1 135 ? -3.864 -3.711 -2.326 1.00 98.19 135 ALA A N 1
ATOM 1075 C CA . ALA A 1 135 ? -5.089 -4.209 -1.726 1.00 98.19 135 ALA A CA 1
ATOM 1076 C C . ALA A 1 135 ? -5.247 -5.727 -1.911 1.00 98.19 135 ALA A C 1
ATOM 1078 O O . ALA A 1 135 ? -5.601 -6.421 -0.959 1.00 98.19 135 ALA A O 1
ATOM 1079 N N . GLU A 1 136 ? -4.905 -6.257 -3.085 1.00 98.56 136 GLU A N 1
ATOM 1080 C CA . GLU A 1 136 ? -4.914 -7.698 -3.367 1.00 98.56 136 GLU A CA 1
ATOM 1081 C C . GLU A 1 136 ? -3.873 -8.474 -2.544 1.00 98.56 136 GLU A C 1
ATOM 1083 O O . GLU A 1 136 ? -4.169 -9.548 -2.009 1.00 98.56 136 GLU A O 1
ATOM 1088 N N . VAL A 1 137 ? -2.668 -7.921 -2.359 1.00 98.69 137 VAL A N 1
ATOM 1089 C CA . VAL A 1 137 ? -1.656 -8.526 -1.472 1.00 98.69 137 VAL A CA 1
ATOM 1090 C C . VAL A 1 137 ? -2.164 -8.572 -0.028 1.00 98.69 137 VAL A C 1
ATOM 1092 O O . VAL A 1 137 ? -2.036 -9.597 0.647 1.00 98.69 137 VAL A O 1
ATOM 1095 N N . LEU A 1 138 ? -2.773 -7.483 0.450 1.00 97.75 138 LEU A N 1
ATOM 1096 C CA . LEU A 1 138 ? -3.368 -7.416 1.787 1.00 97.75 138 LEU A CA 1
ATOM 1097 C C . LEU A 1 138 ? -4.515 -8.419 1.948 1.00 97.75 138 LEU A C 1
ATOM 1099 O O . LEU A 1 138 ? -4.551 -9.123 2.956 1.00 97.75 138 LEU A O 1
ATOM 1103 N N . ARG A 1 139 ? -5.390 -8.550 0.943 1.00 96.50 139 ARG A N 1
ATOM 1104 C CA . ARG A 1 139 ? -6.479 -9.538 0.917 1.00 96.50 139 ARG A CA 1
ATOM 1105 C C . ARG A 1 139 ? -5.946 -10.964 1.056 1.00 96.50 139 ARG A C 1
ATOM 1107 O O . ARG A 1 139 ? -6.401 -11.704 1.923 1.00 96.50 139 ARG A O 1
ATOM 1114 N N . SER A 1 140 ? -4.930 -11.326 0.271 1.00 97.00 140 SER A N 1
ATOM 1115 C CA . SER A 1 140 ? -4.262 -12.638 0.343 1.00 97.00 140 SER A CA 1
ATOM 1116 C C . SER A 1 140 ? -3.653 -12.916 1.725 1.00 97.00 140 SER A C 1
ATOM 1118 O O . SER A 1 140 ? -3.724 -14.026 2.257 1.00 97.00 140 SER A O 1
ATOM 1120 N N . CYS A 1 141 ? -3.092 -11.892 2.371 1.00 96.56 141 CYS A N 1
ATOM 1121 C CA . CYS A 1 141 ? -2.643 -12.003 3.755 1.00 96.56 141 CYS A CA 1
ATOM 1122 C C . CYS A 1 141 ? -3.815 -12.143 4.748 1.00 96.56 141 CYS A C 1
ATOM 1124 O O . CYS A 1 141 ? -3.700 -12.926 5.693 1.00 96.56 141 CYS A O 1
ATOM 1126 N N . GLY A 1 142 ? -4.934 -11.452 4.514 1.00 93.19 142 GLY A N 1
ATOM 1127 C CA . GLY A 1 142 ? -6.174 -11.530 5.297 1.00 93.19 142 GLY A CA 1
ATOM 1128 C C . GLY A 1 142 ? -6.856 -12.902 5.265 1.00 93.19 142 GLY A C 1
ATOM 1129 O O . GLY A 1 142 ? -7.467 -13.319 6.244 1.00 93.19 142 GLY A O 1
ATOM 1130 N N . GLU A 1 143 ? -6.679 -13.667 4.185 1.00 93.31 143 GLU A N 1
ATOM 1131 C CA . GLU A 1 143 ? -7.140 -15.064 4.106 1.00 93.31 143 GLU A CA 1
ATOM 1132 C C . GLU A 1 143 ? -6.377 -15.997 5.063 1.00 93.31 143 GLU A C 1
ATOM 1134 O O . GLU A 1 143 ? -6.861 -17.073 5.419 1.00 93.31 143 GLU A O 1
ATOM 1139 N N . ARG A 1 144 ? -5.168 -15.603 5.480 1.00 92.69 144 ARG A N 1
ATOM 1140 C CA . ARG A 1 144 ? -4.268 -16.408 6.322 1.00 92.69 144 ARG A CA 1
ATOM 1141 C C . ARG A 1 144 ? -4.204 -15.912 7.763 1.00 92.69 144 ARG A C 1
ATOM 1143 O O . ARG A 1 144 ? -3.892 -16.698 8.658 1.00 92.69 144 ARG A O 1
ATOM 1150 N N . PHE A 1 145 ? -4.450 -14.624 7.983 1.00 89.94 145 PHE A N 1
ATOM 1151 C CA . PHE A 1 145 ? -4.301 -13.952 9.268 1.00 89.94 145 PHE A CA 1
ATOM 1152 C C . PHE A 1 145 ? -5.432 -12.943 9.465 1.00 89.94 145 PHE A C 1
ATOM 1154 O O . PHE A 1 145 ? -5.736 -12.180 8.560 1.00 89.94 145 PHE A O 1
ATOM 1161 N N . SER A 1 146 ? -6.031 -12.909 10.654 1.00 79.50 146 SER A N 1
ATOM 1162 C CA . SER A 1 146 ? -7.223 -12.092 10.915 1.00 79.50 146 SER A CA 1
ATOM 1163 C C . SER A 1 146 ? -6.940 -10.740 11.577 1.00 79.50 146 SER A C 1
ATOM 1165 O O . SER A 1 146 ? -7.762 -9.839 11.471 1.00 79.50 146 SER A O 1
ATOM 1167 N N . GLY A 1 147 ? -5.810 -10.581 12.273 1.00 81.62 147 GLY A N 1
ATOM 1168 C CA . GLY A 1 147 ? -5.467 -9.324 12.944 1.00 81.62 147 GLY A CA 1
ATOM 1169 C C . GLY A 1 147 ? -4.749 -8.350 12.012 1.00 81.62 147 GLY A C 1
ATOM 1170 O O . GLY A 1 147 ? -3.872 -8.749 11.240 1.00 81.62 147 GLY A O 1
ATOM 1171 N N . ALA A 1 148 ? -5.080 -7.056 12.096 1.00 84.88 148 ALA A N 1
ATOM 1172 C CA . ALA A 1 148 ? -4.490 -6.035 11.224 1.00 84.88 148 ALA A CA 1
ATOM 1173 C C . ALA A 1 148 ? -2.952 -6.021 11.303 1.00 84.88 148 ALA A C 1
ATOM 1175 O O . ALA A 1 148 ? -2.257 -5.918 10.291 1.00 84.88 148 ALA A O 1
ATOM 1176 N N . ARG A 1 149 ? -2.401 -6.205 12.507 1.00 93.25 149 ARG A N 1
ATOM 1177 C CA . ARG A 1 149 ? -0.955 -6.252 12.747 1.00 93.25 149 ARG A CA 1
ATOM 1178 C C . ARG A 1 149 ? -0.290 -7.452 12.063 1.00 93.25 149 ARG A C 1
ATOM 1180 O O . ARG A 1 149 ? 0.792 -7.320 11.490 1.00 93.25 149 ARG A O 1
ATOM 1187 N N . GLU A 1 150 ? -0.922 -8.618 12.105 1.00 93.12 150 GLU A N 1
ATOM 1188 C CA . GLU A 1 150 ? -0.466 -9.837 11.443 1.00 93.12 150 GLU A CA 1
ATOM 1189 C C . GLU A 1 150 ? -0.551 -9.722 9.919 1.00 93.12 150 GLU A C 1
ATOM 1191 O O . GLU A 1 150 ? 0.396 -10.112 9.229 1.00 93.12 150 GLU A O 1
ATOM 1196 N N . VAL A 1 151 ? -1.632 -9.140 9.391 1.00 95.50 151 VAL A N 1
ATOM 1197 C CA . VAL A 1 151 ? -1.791 -8.899 7.950 1.00 95.50 151 VAL A CA 1
ATOM 1198 C C . VAL A 1 151 ? -0.717 -7.940 7.439 1.00 95.50 151 VAL A C 1
ATOM 1200 O O . VAL A 1 151 ? -0.068 -8.240 6.442 1.00 95.50 151 VAL A O 1
ATOM 1203 N N . LEU A 1 152 ? -0.434 -6.848 8.155 1.00 97.25 152 LEU A N 1
ATOM 1204 C CA . LEU A 1 152 ? 0.651 -5.917 7.812 1.00 97.25 152 LEU A CA 1
ATOM 1205 C C . LEU A 1 152 ? 2.041 -6.573 7.897 1.00 97.25 152 LEU A C 1
ATOM 1207 O O . LEU A 1 152 ? 2.911 -6.317 7.064 1.00 97.25 152 LEU A O 1
ATOM 1211 N N . SER A 1 153 ? 2.254 -7.463 8.871 1.00 98.06 153 SER A N 1
ATOM 1212 C CA . SER A 1 153 ? 3.479 -8.268 8.957 1.00 98.06 153 SER A CA 1
ATOM 1213 C C . SER A 1 153 ? 3.637 -9.179 7.740 1.00 98.06 153 SER A C 1
ATOM 1215 O O . SER A 1 153 ? 4.716 -9.258 7.148 1.00 98.06 153 SER A O 1
ATOM 1217 N N . CYS A 1 154 ? 2.542 -9.817 7.323 1.00 98.19 154 CYS A N 1
ATOM 1218 C CA . CYS A 1 154 ? 2.487 -10.619 6.112 1.00 98.19 154 CYS A CA 1
ATOM 1219 C C . CYS A 1 154 ? 2.693 -9.783 4.843 1.00 98.19 154 CYS A C 1
ATOM 1221 O O . CYS A 1 154 ? 3.431 -10.229 3.974 1.00 98.19 154 CYS A O 1
ATOM 1223 N N . TYR A 1 155 ? 2.143 -8.573 4.750 1.00 98.25 155 TYR A N 1
ATOM 1224 C CA . TYR A 1 155 ? 2.345 -7.686 3.603 1.00 98.25 155 TYR A CA 1
ATOM 1225 C C . TYR A 1 155 ? 3.833 -7.401 3.367 1.00 98.25 155 TYR A C 1
ATOM 1227 O O . TYR A 1 155 ? 4.356 -7.609 2.275 1.00 98.25 155 TYR A O 1
ATOM 1235 N N . HIS A 1 156 ? 4.543 -7.012 4.428 1.00 97.50 156 HIS A N 1
ATOM 1236 C CA . HIS A 1 156 ? 5.960 -6.671 4.343 1.00 97.50 156 HIS A CA 1
ATOM 1237 C C . HIS A 1 156 ? 6.869 -7.896 4.187 1.00 97.50 156 HIS A C 1
ATOM 1239 O O . HIS A 1 156 ? 7.876 -7.868 3.480 1.00 97.50 156 HIS A O 1
ATOM 1245 N N . ALA A 1 157 ? 6.559 -8.976 4.905 1.00 96.50 157 ALA A N 1
ATOM 1246 C CA . ALA A 1 157 ? 7.491 -10.079 5.091 1.00 96.50 157 ALA A CA 1
ATOM 1247 C C . ALA A 1 157 ? 7.056 -11.370 4.359 1.00 96.50 157 ALA A C 1
ATOM 1249 O O . ALA A 1 157 ? 7.870 -12.262 4.126 1.00 96.50 157 ALA A O 1
ATOM 1250 N N . GLY A 1 158 ? 5.789 -11.514 3.990 1.00 96.31 158 GLY A N 1
ATOM 1251 C CA . GLY A 1 158 ? 5.167 -12.737 3.457 1.00 96.31 158 GLY A CA 1
ATOM 1252 C C . GLY A 1 158 ? 4.671 -13.719 4.534 1.00 96.31 158 GLY A C 1
ATOM 1253 O O . GLY A 1 158 ? 4.087 -14.762 4.222 1.00 96.31 158 GLY A O 1
ATOM 1254 N N . SER A 1 159 ? 4.918 -13.423 5.815 1.00 96.56 159 SER A N 1
ATOM 1255 C CA . SER A 1 159 ? 4.406 -14.168 6.973 1.00 96.56 159 SER A CA 1
ATOM 1256 C C . SER A 1 159 ? 4.465 -13.312 8.238 1.00 96.56 159 SER A C 1
ATOM 1258 O O . SER A 1 159 ? 5.199 -12.327 8.281 1.00 96.56 159 SER A O 1
ATOM 1260 N N . VAL A 1 160 ? 3.800 -13.753 9.305 1.00 97.50 160 VAL A N 1
ATOM 1261 C CA . VAL A 1 160 ? 3.962 -13.145 10.630 1.00 97.50 160 VAL A CA 1
ATOM 1262 C C . VAL A 1 160 ? 5.354 -13.455 11.180 1.00 97.50 160 VAL A C 1
ATOM 1264 O O . VAL A 1 160 ? 5.712 -14.618 11.369 1.00 97.50 160 VAL A O 1
ATOM 1267 N N . ARG A 1 161 ? 6.164 -12.415 11.396 1.00 96.69 161 ARG A N 1
ATOM 1268 C CA . ARG A 1 161 ? 7.503 -12.507 12.003 1.00 96.69 161 ARG A CA 1
ATOM 1269 C C . ARG A 1 161 ? 7.915 -11.184 12.634 1.00 96.69 161 ARG A C 1
ATOM 1271 O O . ARG A 1 161 ? 7.372 -10.143 12.279 1.00 96.69 161 ARG A O 1
ATOM 1278 N N . GLU A 1 162 ? 8.921 -11.213 13.502 1.00 96.94 162 GLU A N 1
ATOM 1279 C CA . GLU A 1 162 ? 9.361 -10.050 14.286 1.00 96.94 162 GLU A CA 1
ATOM 1280 C C . GLU A 1 162 ? 9.612 -8.794 13.434 1.00 96.94 162 GLU A C 1
ATOM 1282 O O . GLU A 1 162 ? 9.045 -7.742 13.717 1.00 96.94 162 GLU A O 1
ATOM 1287 N N . VAL A 1 163 ? 10.361 -8.912 12.331 1.00 95.94 163 VAL A N 1
ATOM 1288 C CA . VAL A 1 163 ? 10.629 -7.766 11.438 1.00 95.94 163 VAL A CA 1
ATOM 1289 C C . VAL A 1 163 ? 9.360 -7.199 10.793 1.00 95.94 163 VAL A C 1
ATOM 1291 O O . VAL A 1 163 ? 9.216 -5.985 10.686 1.00 95.94 163 VAL A O 1
ATOM 1294 N N . GLY A 1 164 ? 8.409 -8.059 10.418 1.00 97.75 164 GLY A N 1
ATOM 1295 C CA . GLY A 1 164 ? 7.130 -7.632 9.849 1.00 97.75 164 GLY A CA 1
ATOM 1296 C C . GLY A 1 164 ? 6.202 -7.031 10.906 1.00 97.75 164 GLY A C 1
ATOM 1297 O O . GLY A 1 164 ? 5.446 -6.114 10.620 1.00 97.75 164 GLY A O 1
ATOM 1298 N N . LEU A 1 165 ? 6.277 -7.500 12.152 1.00 97.50 165 LEU A N 1
ATOM 1299 C CA . LEU A 1 165 ? 5.523 -6.919 13.262 1.00 97.50 165 LEU A CA 1
ATOM 1300 C C . LEU A 1 165 ? 6.056 -5.525 13.629 1.00 97.50 165 LEU A C 1
ATOM 1302 O O . LEU A 1 165 ? 5.270 -4.607 13.831 1.00 97.50 165 LEU A O 1
ATOM 1306 N N . ALA A 1 166 ? 7.379 -5.332 13.621 1.00 97.44 166 ALA A N 1
ATOM 1307 C CA . ALA A 1 166 ? 7.986 -4.013 13.802 1.00 97.44 166 ALA A CA 1
ATOM 1308 C C . ALA A 1 166 ? 7.611 -3.035 12.670 1.00 97.44 166 ALA A C 1
ATOM 1310 O O . ALA A 1 166 ? 7.414 -1.839 12.914 1.00 97.44 166 ALA A O 1
ATOM 1311 N N . TYR A 1 167 ? 7.496 -3.542 11.439 1.00 97.88 167 TYR A N 1
ATOM 1312 C CA . TYR A 1 167 ? 6.934 -2.808 10.307 1.00 97.88 167 TYR A CA 1
ATOM 1313 C C . TYR A 1 167 ? 5.465 -2.432 10.551 1.00 97.88 167 TYR A C 1
ATOM 1315 O O . TYR A 1 167 ? 5.120 -1.255 10.451 1.00 97.88 167 TYR A O 1
ATOM 1323 N N . ALA A 1 168 ? 4.625 -3.393 10.945 1.00 96.38 168 ALA A N 1
ATOM 1324 C CA . ALA A 1 168 ? 3.207 -3.168 11.213 1.00 96.38 168 ALA A CA 1
ATOM 1325 C C . ALA A 1 168 ? 2.997 -2.085 12.281 1.00 96.38 168 ALA A C 1
ATOM 1327 O O . ALA A 1 168 ? 2.225 -1.151 12.079 1.00 96.38 168 ALA A O 1
ATOM 1328 N N . ASP A 1 169 ? 3.770 -2.134 13.369 1.00 94.25 169 ASP A N 1
ATOM 1329 C CA . ASP A 1 169 ? 3.719 -1.124 14.429 1.00 94.25 169 ASP A CA 1
ATOM 1330 C C . ASP A 1 169 ? 4.092 0.273 13.908 1.00 94.25 169 ASP A C 1
ATOM 1332 O O . ASP A 1 169 ? 3.587 1.285 14.393 1.00 94.25 169 ASP A O 1
ATOM 1336 N N . ARG A 1 170 ? 4.998 0.365 12.925 1.00 94.44 170 ARG A N 1
ATOM 1337 C CA . ARG A 1 170 ? 5.347 1.641 12.286 1.00 94.44 170 ARG A CA 1
ATOM 1338 C C . ARG A 1 170 ? 4.212 2.156 11.406 1.00 94.44 170 ARG A C 1
ATOM 1340 O O . ARG A 1 170 ? 3.925 3.348 11.488 1.00 94.44 170 ARG A O 1
ATOM 1347 N N . VAL A 1 171 ? 3.592 1.287 10.609 1.00 95.12 171 VAL A N 1
ATOM 1348 C CA . VAL A 1 171 ? 2.428 1.630 9.778 1.00 95.12 171 VAL A CA 1
ATOM 1349 C C . VAL A 1 171 ? 1.305 2.182 10.649 1.00 95.12 171 VAL A C 1
ATOM 1351 O O . VAL A 1 171 ? 0.858 3.299 10.406 1.00 95.12 171 VAL A O 1
ATOM 1354 N N . ILE A 1 172 ? 0.924 1.462 11.710 1.00 86.06 172 ILE A N 1
ATOM 1355 C CA . ILE A 1 172 ? -0.155 1.863 12.626 1.00 86.06 172 ILE A CA 1
ATOM 1356 C C . ILE A 1 172 ? 0.136 3.240 13.237 1.00 86.06 172 ILE A C 1
ATOM 1358 O O . ILE A 1 172 ? -0.694 4.138 13.146 1.00 86.06 172 ILE A O 1
ATOM 1362 N N . ARG A 1 173 ? 1.355 3.474 13.747 1.00 86.06 173 ARG A N 1
ATOM 1363 C CA . ARG A 1 173 ? 1.729 4.788 14.307 1.00 86.06 173 ARG A CA 1
ATOM 1364 C C . ARG A 1 173 ? 1.639 5.936 13.299 1.00 86.06 173 ARG A C 1
ATOM 1366 O O . ARG A 1 173 ? 1.364 7.070 13.689 1.00 86.06 173 ARG A O 1
ATOM 1373 N N . LEU A 1 174 ? 1.963 5.694 12.027 1.00 82.38 174 LEU A N 1
ATOM 1374 C CA . LEU A 1 174 ? 1.876 6.725 10.989 1.00 82.38 174 LEU A CA 1
ATOM 1375 C C . LEU A 1 174 ? 0.435 6.937 10.523 1.00 82.38 174 LEU A C 1
ATOM 1377 O O . LEU A 1 174 ? 0.060 8.086 10.294 1.00 82.38 174 LEU A O 1
ATOM 1381 N N . ALA A 1 175 ? -0.367 5.875 10.456 1.00 80.81 175 ALA A N 1
ATOM 1382 C CA . ALA A 1 175 ? -1.802 5.944 10.202 1.00 80.81 175 ALA A CA 1
ATOM 1383 C C . ALA A 1 175 ? -2.515 6.779 11.279 1.00 80.81 175 ALA A C 1
ATOM 1385 O O . ALA A 1 175 ? -3.190 7.748 10.949 1.00 80.81 175 ALA A O 1
ATOM 1386 N N . GLU A 1 176 ? -2.269 6.499 12.561 1.00 77.12 176 GLU A N 1
ATOM 1387 C CA . GLU A 1 176 ? -2.832 7.259 13.690 1.00 77.12 176 GLU A CA 1
ATOM 1388 C C . GLU A 1 176 ? -2.407 8.733 13.682 1.00 77.12 176 GLU A C 1
ATOM 1390 O O . GLU A 1 176 ? -3.179 9.618 14.036 1.00 77.12 176 GLU A O 1
ATOM 1395 N N . ARG A 1 177 ? -1.158 9.019 13.293 1.00 76.06 177 ARG A N 1
ATOM 1396 C CA . ARG A 1 177 ? -0.619 10.384 13.329 1.00 76.06 177 ARG A CA 1
ATOM 1397 C C . ARG A 1 177 ? -1.027 11.231 12.123 1.00 76.06 177 ARG A C 1
ATOM 1399 O O . ARG A 1 177 ? -1.196 12.439 12.265 1.00 76.06 177 ARG A O 1
ATOM 1406 N N . TRP A 1 178 ? -1.075 10.633 10.936 1.00 75.25 178 TRP A N 1
ATOM 1407 C CA . TRP A 1 178 ? -1.167 11.367 9.669 1.00 75.25 178 TRP A CA 1
ATOM 1408 C C . TRP A 1 178 ? -2.291 10.891 8.755 1.00 75.25 178 TRP A C 1
ATOM 1410 O O . TRP A 1 178 ? -2.686 11.655 7.878 1.00 75.25 178 TRP A O 1
ATOM 1420 N N . GLY A 1 179 ? -2.794 9.669 8.944 1.00 66.94 179 GLY A N 1
ATOM 1421 C CA . GLY A 1 179 ? -3.865 9.091 8.136 1.00 66.94 179 GLY A CA 1
ATOM 1422 C C . GLY A 1 179 ? -5.136 9.922 8.222 1.00 66.94 179 GLY A C 1
ATOM 1423 O O . GLY A 1 179 ? -5.617 10.382 7.193 1.00 66.94 179 GLY A O 1
ATOM 1424 N N . GLU A 1 180 ? -5.606 10.224 9.434 1.00 57.59 180 GLU A N 1
ATOM 1425 C CA . GLU A 1 180 ? -6.826 11.020 9.628 1.00 57.59 180 GLU A CA 1
ATOM 1426 C C . GLU A 1 180 ? -6.690 12.420 9.017 1.00 57.59 180 GLU A C 1
ATOM 1428 O O . GLU A 1 180 ? -7.547 12.857 8.260 1.00 57.59 180 GLU A O 1
ATOM 1433 N N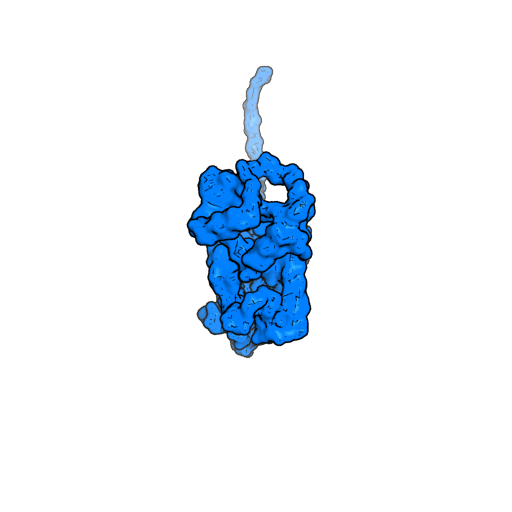 . ALA A 1 181 ? -5.583 13.124 9.271 1.00 58.50 181 ALA A N 1
ATOM 1434 C CA . ALA A 1 181 ? -5.365 14.457 8.709 1.00 58.50 181 ALA A CA 1
ATOM 1435 C C . ALA A 1 181 ? -5.303 14.444 7.173 1.00 58.50 181 ALA A C 1
ATOM 1437 O O . ALA A 1 181 ? -5.709 15.418 6.547 1.00 58.50 181 ALA A O 1
ATOM 1438 N N . PHE A 1 182 ? -4.801 13.368 6.567 1.00 63.22 182 PHE A N 1
ATOM 1439 C CA . PHE A 1 182 ? -4.770 13.201 5.118 1.00 63.22 182 PHE A CA 1
ATOM 1440 C C . PHE A 1 182 ? -6.170 12.909 4.561 1.00 63.22 182 PHE A C 1
ATOM 1442 O O . PHE A 1 182 ? -6.648 13.658 3.706 1.00 63.22 182 PHE A O 1
ATOM 1449 N N . VAL A 1 183 ? -6.858 11.908 5.119 1.00 56.50 183 VAL A N 1
ATOM 1450 C CA . VAL A 1 183 ? -8.245 11.565 4.770 1.00 56.50 183 VAL A CA 1
ATOM 1451 C C . VAL A 1 183 ? -9.161 12.775 4.961 1.00 56.50 183 VAL A C 1
ATOM 1453 O O . VAL A 1 183 ? -10.036 13.001 4.145 1.00 56.50 183 VAL A O 1
ATOM 1456 N N . MET A 1 184 ? -8.932 13.617 5.971 1.00 46.97 184 MET A N 1
ATOM 1457 C CA . MET A 1 184 ? -9.759 14.793 6.274 1.00 46.97 184 MET A CA 1
ATOM 1458 C C . MET A 1 184 ? -9.333 16.085 5.569 1.00 46.97 184 MET A C 1
ATOM 1460 O O . MET A 1 184 ? -10.139 17.014 5.480 1.00 46.97 184 MET A O 1
ATOM 1464 N N . ALA A 1 185 ? -8.094 16.187 5.081 1.00 47.28 185 ALA A N 1
ATOM 1465 C CA . ALA A 1 185 ? -7.644 17.310 4.251 1.00 47.28 185 ALA A CA 1
ATOM 1466 C C . ALA A 1 185 ? -7.952 17.096 2.764 1.00 47.28 185 ALA A C 1
ATOM 1468 O O . ALA A 1 185 ? -7.960 18.052 1.987 1.00 47.28 185 ALA A O 1
ATOM 1469 N N . SER A 1 186 ? -8.204 15.856 2.357 1.00 47.75 186 SER A N 1
ATOM 1470 C CA . SER A 1 186 ? -8.712 15.504 1.033 1.00 47.75 186 SER A CA 1
ATOM 1471 C C . SER A 1 186 ? -9.803 14.432 1.144 1.00 47.75 186 SER A C 1
ATOM 1473 O O . SER A 1 186 ? -9.682 13.396 0.492 1.00 47.75 186 SER A O 1
ATOM 1475 N N . PRO A 1 187 ? -10.856 14.657 1.965 1.00 42.25 187 PRO A N 1
ATOM 1476 C CA . PRO A 1 187 ? -11.962 13.729 2.060 1.00 42.25 187 PRO A CA 1
ATOM 1477 C C . PRO A 1 187 ? -12.657 13.833 0.717 1.00 42.25 187 PRO A C 1
ATOM 1479 O O . PRO A 1 187 ? -13.038 14.938 0.311 1.00 42.25 187 PRO A O 1
ATOM 1482 N N . PRO A 1 188 ? -12.758 12.732 -0.017 1.00 44.69 188 PRO A N 1
ATOM 1483 C CA . PRO A 1 188 ? -13.382 12.801 -1.306 1.00 44.69 188 PRO A CA 1
ATOM 1484 C C . PRO A 1 188 ? -14.854 13.246 -1.178 1.00 44.69 188 PRO A C 1
ATOM 1486 O O . PRO A 1 188 ? -15.472 13.185 -0.108 1.00 44.69 188 PRO A O 1
ATOM 1489 N N . GLU A 1 189 ? -15.386 13.857 -2.228 1.00 36.91 189 GLU A N 1
ATOM 1490 C CA . GLU A 1 189 ? -16.634 14.609 -2.134 1.00 36.91 189 GLU A CA 1
ATOM 1491 C C . GLU A 1 18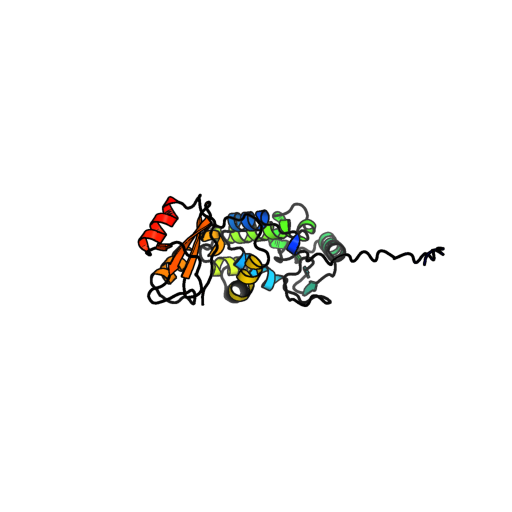9 ? -17.846 13.687 -2.348 1.00 36.91 189 GLU A C 1
ATOM 1493 O O . GLU A 1 189 ? -18.115 13.255 -3.464 1.00 36.91 189 GLU A O 1
ATOM 1498 N N . GLY A 1 190 ? -18.619 13.436 -1.284 1.00 38.44 190 GLY A N 1
ATOM 1499 C CA . GLY A 1 190 ? -19.823 12.591 -1.338 1.00 38.44 190 GLY A CA 1
ATOM 1500 C C . GLY A 1 190 ? -19.693 11.228 -0.652 1.00 38.44 190 GLY A C 1
ATOM 1501 O O . GLY A 1 190 ? -20.659 10.458 -0.663 1.00 38.44 190 GLY A O 1
ATOM 1502 N N . VAL A 1 191 ? -18.557 10.966 0.001 1.00 39.78 191 VAL A N 1
ATOM 1503 C CA . VAL A 1 191 ? -18.255 9.654 0.583 1.00 39.78 191 VAL A CA 1
ATOM 1504 C C . VAL A 1 191 ? -19.137 9.285 1.749 1.00 39.78 191 VAL A C 1
ATOM 1506 O O . VAL A 1 191 ? -19.335 10.045 2.700 1.00 39.78 191 VAL A O 1
ATOM 1509 N N . ARG A 1 192 ? -19.566 8.027 1.716 1.00 43.53 192 ARG A N 1
ATOM 1510 C CA . ARG A 1 192 ? -20.134 7.313 2.847 1.00 43.53 192 ARG A CA 1
ATOM 1511 C C . ARG A 1 192 ? -19.178 6.204 3.257 1.00 43.53 192 ARG A C 1
ATOM 1513 O O . ARG A 1 192 ? -19.078 5.199 2.563 1.00 43.53 192 ARG A O 1
ATOM 1520 N N . TYR A 1 193 ? -18.481 6.387 4.373 1.00 44.81 193 TYR A N 1
ATOM 1521 C CA . TYR A 1 193 ? -17.659 5.327 4.946 1.00 44.81 193 TYR A CA 1
ATOM 1522 C C . TYR A 1 193 ? -18.501 4.447 5.863 1.00 44.81 193 TYR A C 1
ATOM 1524 O O . TYR A 1 193 ? -19.290 4.954 6.664 1.00 44.81 193 TYR A O 1
ATOM 1532 N N . THR A 1 194 ? -18.307 3.135 5.780 1.00 45.75 194 THR A N 1
ATOM 1533 C CA . THR A 1 194 ? -18.730 2.208 6.832 1.00 45.75 194 THR A CA 1
ATOM 1534 C C . THR A 1 194 ? -17.747 2.266 7.996 1.00 45.75 194 THR A C 1
ATOM 1536 O O . THR A 1 194 ? -16.588 2.651 7.851 1.00 45.75 194 THR A O 1
ATOM 1539 N N . LEU A 1 195 ? -18.182 1.853 9.181 1.00 48.12 195 LEU A N 1
ATOM 1540 C CA . LEU A 1 195 ? -17.299 1.860 10.340 1.00 48.12 195 LEU A CA 1
ATOM 1541 C C . LEU A 1 195 ? -16.116 0.886 10.189 1.00 48.12 195 LEU A C 1
ATOM 1543 O O . LEU A 1 195 ? -15.019 1.204 10.627 1.00 48.12 195 LEU A O 1
ATOM 1547 N N . ALA A 1 196 ? -16.312 -0.253 9.516 1.00 49.69 196 ALA A N 1
ATOM 1548 C CA . ALA A 1 196 ? -15.237 -1.192 9.182 1.00 49.69 196 ALA A CA 1
ATOM 1549 C C . ALA A 1 196 ? -14.208 -0.575 8.223 1.00 49.69 196 ALA A C 1
ATOM 1551 O O . ALA A 1 196 ? -13.011 -0.808 8.341 1.00 49.69 196 ALA A O 1
ATOM 1552 N N . GLN A 1 197 ? -14.673 0.273 7.307 1.00 48.03 197 GLN A N 1
ATOM 1553 C CA . GLN A 1 197 ? -13.810 1.038 6.417 1.00 48.03 197 GLN A CA 1
ATOM 1554 C C . GLN A 1 197 ? -12.968 2.071 7.178 1.00 48.03 197 GLN A C 1
ATOM 1556 O O . GLN A 1 197 ? -11.804 2.238 6.847 1.00 48.03 197 GLN A O 1
ATOM 1561 N N . VAL A 1 198 ? -13.492 2.726 8.218 1.00 48.31 198 VAL A N 1
ATOM 1562 C CA . VAL A 1 198 ? -12.707 3.720 8.981 1.00 48.31 198 VAL A CA 1
ATOM 1563 C C . VAL A 1 198 ? -11.830 3.078 10.061 1.00 48.31 198 VAL A C 1
ATOM 1565 O O . VAL A 1 198 ? -10.669 3.439 10.229 1.00 48.31 198 VAL A O 1
ATOM 1568 N N . LEU A 1 199 ? -12.366 2.106 10.800 1.00 49.12 199 LEU A N 1
ATOM 1569 C CA . LEU A 1 199 ? -11.703 1.500 11.962 1.00 49.12 199 LEU A CA 1
ATOM 1570 C C . LEU A 1 199 ? -10.941 0.204 11.630 1.00 49.12 199 LEU A C 1
ATOM 1572 O O . LEU A 1 199 ? -10.265 -0.349 12.496 1.00 49.12 199 LEU A O 1
ATOM 1576 N N . GLY A 1 200 ? -11.025 -0.280 10.388 1.00 49.06 200 GLY A N 1
ATOM 1577 C CA . GLY A 1 200 ? -10.401 -1.527 9.952 1.00 49.06 200 GLY A CA 1
ATOM 1578 C C . GLY A 1 200 ? -11.149 -2.788 10.422 1.00 49.06 200 GLY A C 1
ATOM 1579 O O . GLY A 1 200 ? -12.277 -2.706 10.917 1.00 49.06 200 GLY A O 1
ATOM 1580 N N . PRO A 1 201 ? -10.532 -3.978 10.290 1.00 49.59 201 PRO A N 1
ATOM 1581 C CA . PRO A 1 201 ? -11.185 -5.260 10.579 1.00 49.59 201 PRO A CA 1
ATOM 1582 C C . PRO A 1 201 ? -11.485 -5.462 12.074 1.00 49.59 201 PRO A C 1
ATOM 1584 O O . PRO A 1 201 ? -12.348 -6.258 12.428 1.00 49.59 201 PRO A O 1
ATOM 1587 N N . ASP A 1 202 ? -10.825 -4.700 12.950 1.00 49.41 202 ASP A N 1
ATOM 1588 C CA . ASP A 1 202 ? -11.044 -4.702 14.398 1.00 49.41 202 ASP A CA 1
ATOM 1589 C C . ASP A 1 202 ? -12.105 -3.672 14.844 1.00 49.41 202 ASP A C 1
ATOM 1591 O O . ASP A 1 202 ? -12.196 -3.358 16.031 1.00 49.41 202 ASP A O 1
ATOM 1595 N N . ALA A 1 203 ? -12.909 -3.120 13.923 1.00 55.16 203 ALA A N 1
ATOM 1596 C CA . ALA A 1 203 ? -13.887 -2.068 14.216 1.00 55.16 203 ALA A CA 1
ATOM 1597 C C . ALA A 1 203 ? -14.791 -2.391 15.414 1.00 55.16 203 ALA A C 1
ATOM 1599 O O . ALA A 1 203 ? -14.970 -1.544 16.285 1.00 55.16 203 ALA A O 1
ATOM 1600 N N . GLU A 1 204 ? -15.310 -3.617 15.495 1.00 55.16 204 GLU A N 1
ATOM 1601 C CA . GLU A 1 204 ? -16.156 -4.068 16.610 1.00 55.16 204 GLU A CA 1
ATOM 1602 C C . GLU A 1 204 ? -15.397 -4.054 17.941 1.00 55.16 204 GLU A C 1
ATOM 1604 O O . GLU A 1 204 ? -15.886 -3.531 18.939 1.00 55.16 204 GLU A O 1
ATOM 1609 N N . ARG A 1 205 ? -14.141 -4.510 17.942 1.00 58.25 205 ARG A N 1
ATOM 1610 C CA . ARG A 1 205 ? -13.281 -4.462 19.127 1.00 58.25 205 ARG A CA 1
ATOM 1611 C C . ARG A 1 205 ? -12.991 -3.024 19.561 1.00 58.25 205 ARG A C 1
ATOM 1613 O O . ARG A 1 205 ? -12.961 -2.749 20.759 1.00 58.25 205 ARG A O 1
ATOM 1620 N N . TYR A 1 206 ? -12.768 -2.108 18.618 1.00 54.53 206 TYR A N 1
ATOM 1621 C CA . TYR A 1 206 ? -12.560 -0.686 18.912 1.00 54.53 206 TYR A CA 1
ATOM 1622 C C . TYR A 1 206 ? -13.813 -0.028 19.491 1.00 54.53 206 TYR A C 1
ATOM 1624 O O . TYR A 1 206 ? -13.707 0.715 20.467 1.00 54.53 206 TYR A O 1
ATOM 1632 N N . ILE A 1 207 ? -14.988 -0.333 18.937 1.00 56.75 207 ILE A N 1
ATOM 1633 C CA . ILE A 1 207 ? -16.278 0.101 19.483 1.00 56.75 207 ILE A CA 1
ATOM 1634 C C . ILE A 1 207 ? -16.429 -0.376 20.921 1.00 56.75 207 ILE A C 1
ATOM 1636 O O . ILE A 1 207 ? -16.685 0.448 21.794 1.00 56.75 207 ILE A O 1
ATOM 1640 N N . ASP A 1 208 ? -16.239 -1.673 21.172 1.00 59.66 208 ASP A N 1
ATOM 1641 C CA . ASP A 1 208 ? -16.397 -2.262 22.502 1.00 59.66 208 ASP A CA 1
ATOM 1642 C C . ASP A 1 208 ? -15.443 -1.605 23.502 1.00 59.66 208 ASP A C 1
ATOM 1644 O O . ASP A 1 208 ? -15.825 -1.259 24.616 1.00 59.66 208 ASP A O 1
ATOM 1648 N N . THR A 1 209 ? -14.201 -1.370 23.083 1.00 59.91 209 THR A N 1
ATOM 1649 C CA . THR A 1 209 ? -13.158 -0.719 23.887 1.00 59.91 209 THR A CA 1
ATOM 1650 C C . THR A 1 209 ? -13.562 0.713 24.273 1.00 59.91 209 THR A C 1
ATOM 1652 O O . THR A 1 209 ? -13.514 1.082 25.448 1.00 59.91 209 THR A O 1
ATOM 1655 N N . ILE A 1 210 ? -14.035 1.508 23.307 1.00 56.78 210 ILE A N 1
ATOM 1656 C CA . ILE A 1 210 ? -14.502 2.889 23.525 1.00 56.78 210 ILE A CA 1
ATOM 1657 C C . ILE A 1 210 ? -15.751 2.905 24.403 1.00 56.78 210 ILE A C 1
ATOM 1659 O O . ILE A 1 210 ? -15.836 3.666 25.366 1.00 56.78 210 ILE A O 1
ATOM 1663 N N . ALA A 1 211 ? -16.719 2.050 24.099 1.00 56.16 211 ALA A N 1
ATOM 1664 C CA . ALA A 1 211 ? -18.005 2.039 24.767 1.00 56.16 211 ALA A CA 1
ATOM 1665 C C . ALA A 1 211 ? -17.939 1.468 26.194 1.00 56.16 211 ALA A C 1
ATOM 1667 O O . ALA A 1 211 ? -18.756 1.843 27.039 1.00 56.16 211 ALA A O 1
ATOM 1668 N N . ASN A 1 212 ? -16.936 0.637 26.490 1.00 59.91 212 ASN A N 1
ATOM 1669 C CA . ASN A 1 212 ? -16.637 0.151 27.839 1.00 59.91 212 ASN A CA 1
ATOM 1670 C C . ASN A 1 212 ? -15.645 1.049 28.606 1.00 59.91 212 ASN A C 1
ATOM 1672 O O . ASN A 1 212 ? -15.389 0.802 29.782 1.00 59.91 212 ASN A O 1
ATOM 1676 N N . GLY A 1 213 ? -15.113 2.108 27.980 1.00 54.69 213 GLY A N 1
ATOM 1677 C CA . GLY A 1 213 ? -14.196 3.055 28.625 1.00 54.69 213 GLY A CA 1
ATOM 1678 C C . GLY A 1 213 ? -12.804 2.484 28.919 1.00 54.69 213 GLY A C 1
ATOM 1679 O O . GLY A 1 213 ? -12.099 2.999 29.788 1.00 54.69 213 GLY A O 1
ATOM 1680 N N . GLU A 1 214 ? -12.397 1.425 28.221 1.00 52.78 214 GLU A N 1
ATOM 1681 C CA . GLU A 1 214 ? -11.107 0.772 28.419 1.00 52.78 214 GLU A CA 1
ATOM 1682 C C . GLU A 1 214 ? -10.089 1.284 27.386 1.00 52.78 214 GLU A C 1
ATOM 1684 O O . GLU A 1 214 ? -10.380 1.383 26.206 1.00 52.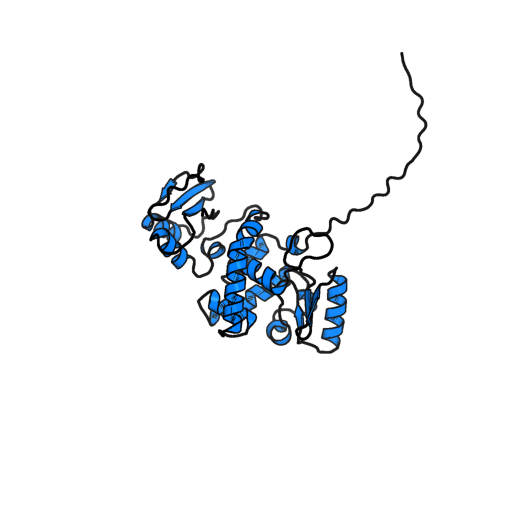78 214 GLU A O 1
ATOM 1689 N N . GLY A 1 215 ? -8.873 1.635 27.809 1.00 49.97 215 GLY A N 1
ATOM 1690 C CA . GLY A 1 215 ? -7.652 1.541 26.991 1.00 49.97 215 GLY A CA 1
ATOM 1691 C C . GLY A 1 215 ? -7.490 2.318 25.667 1.00 49.97 215 GLY A C 1
ATOM 1692 O O . GLY A 1 215 ? -6.439 2.148 25.053 1.00 49.97 215 GLY A O 1
ATOM 1693 N N . SER A 1 216 ? -8.417 3.164 25.208 1.00 50.19 216 SER A N 1
ATOM 1694 C CA . SER A 1 216 ? -8.239 3.930 23.957 1.00 50.19 216 SER A CA 1
ATOM 1695 C C . SER A 1 216 ? -8.122 5.439 24.199 1.00 50.19 216 SER A C 1
ATOM 1697 O O . SER A 1 216 ? -8.875 6.020 24.972 1.00 50.19 216 SER A O 1
ATOM 1699 N N . ASN A 1 217 ? -7.194 6.104 23.498 1.00 48.78 217 ASN A N 1
ATOM 1700 C CA . ASN A 1 217 ? -7.088 7.574 23.448 1.00 48.78 217 ASN A CA 1
ATOM 1701 C C . ASN A 1 217 ? -8.229 8.216 22.620 1.00 48.78 217 ASN A C 1
ATOM 1703 O O . ASN A 1 217 ? -8.069 9.318 22.102 1.00 48.78 217 ASN A O 1
ATOM 1707 N N . ILE A 1 218 ? -9.343 7.505 22.416 1.00 48.84 218 ILE A N 1
ATOM 1708 C CA . ILE A 1 218 ? -10.469 7.919 21.578 1.00 48.84 218 ILE A CA 1
ATOM 1709 C C . ILE A 1 218 ? -11.650 8.191 22.510 1.00 48.84 218 ILE A C 1
ATOM 1711 O O . ILE A 1 218 ? -12.263 7.267 23.038 1.00 48.84 218 ILE A O 1
ATOM 1715 N N . GLY A 1 219 ? -11.968 9.467 22.731 1.00 53.00 219 GLY A N 1
ATOM 1716 C CA . GLY A 1 219 ? -13.025 9.879 23.656 1.00 53.00 219 GLY A CA 1
ATOM 1717 C C . GLY A 1 219 ? -14.449 9.674 23.125 1.00 53.00 219 GLY A C 1
ATOM 1718 O O . GLY A 1 219 ? -15.377 9.516 23.918 1.00 53.00 219 GLY A O 1
ATOM 1719 N N . ALA A 1 220 ? -14.647 9.660 21.801 1.00 57.97 220 ALA A N 1
ATOM 1720 C CA . ALA A 1 220 ? -15.953 9.432 21.177 1.00 57.97 220 ALA A CA 1
ATOM 1721 C C . ALA A 1 220 ? -15.857 9.020 19.701 1.00 57.97 220 ALA A C 1
ATOM 1723 O O . ALA A 1 220 ? -14.877 9.320 19.021 1.00 57.97 220 ALA A O 1
ATOM 1724 N N . ILE A 1 221 ? -16.931 8.398 19.205 1.00 58.88 221 ILE A N 1
ATOM 1725 C CA . ILE A 1 221 ? -17.217 8.184 17.783 1.00 58.88 221 ILE A CA 1
ATOM 1726 C C . ILE A 1 221 ? -18.463 9.003 17.421 1.00 58.88 221 ILE A C 1
ATOM 1728 O O . ILE A 1 221 ? -19.459 8.995 18.147 1.00 58.88 221 ILE A O 1
ATOM 1732 N N . ALA A 1 222 ? -18.412 9.693 16.282 1.00 58.75 222 ALA A N 1
ATOM 1733 C CA . ALA A 1 222 ? -19.544 10.390 15.678 1.00 58.75 222 ALA A CA 1
ATOM 1734 C C . ALA A 1 222 ? -19.867 9.785 14.305 1.00 58.75 222 ALA A C 1
ATOM 1736 O O . ALA A 1 222 ? -18.976 9.281 13.622 1.00 58.75 222 ALA A O 1
ATOM 1737 N N . TRP A 1 223 ? -21.128 9.845 13.884 1.00 59.88 223 TRP A N 1
ATOM 1738 C CA . TRP A 1 223 ? -21.548 9.467 12.531 1.00 59.88 223 TRP A CA 1
ATOM 1739 C C . TRP A 1 223 ? -22.639 10.396 12.018 1.00 59.88 223 TRP A C 1
ATOM 1741 O O . TRP A 1 223 ? -23.336 11.031 12.808 1.00 59.88 223 TRP A O 1
ATOM 1751 N N . GLN A 1 224 ? -22.780 10.481 10.692 1.00 55.19 224 GLN A N 1
ATOM 1752 C CA . GLN A 1 224 ? -23.803 11.284 10.038 1.00 55.19 224 GLN A CA 1
ATOM 1753 C C . GLN A 1 224 ? -24.700 10.390 9.168 1.00 55.19 224 GLN A C 1
ATOM 1755 O O . GLN A 1 224 ? -24.225 9.588 8.368 1.00 55.19 224 GLN A O 1
ATOM 1760 N N . ASP A 1 225 ? -26.018 10.478 9.316 1.00 53.12 225 ASP A N 1
ATOM 1761 C CA . ASP A 1 225 ? -26.919 9.766 8.408 1.00 53.12 225 ASP A CA 1
ATOM 1762 C C . ASP A 1 225 ? -27.077 10.501 7.065 1.00 53.12 225 ASP A C 1
ATOM 1764 O O . ASP A 1 225 ? -26.616 11.629 6.871 1.00 53.12 225 ASP A O 1
ATOM 1768 N N . THR A 1 226 ? -27.757 9.859 6.115 1.00 47.97 226 THR A N 1
ATOM 1769 C CA . THR A 1 226 ? -28.005 10.404 4.769 1.00 47.97 226 THR A CA 1
ATOM 1770 C C . THR A 1 226 ? -28.748 11.735 4.757 1.00 47.97 226 THR A C 1
ATOM 1772 O O . THR A 1 226 ? -28.719 12.436 3.749 1.00 47.97 226 THR A O 1
ATOM 1775 N N . ASN A 1 227 ? -29.445 12.057 5.847 1.00 56.38 227 ASN A N 1
ATOM 1776 C CA . ASN A 1 227 ? -30.235 13.270 6.014 1.00 56.38 227 ASN A CA 1
ATOM 1777 C C . ASN A 1 227 ? -29.449 14.353 6.768 1.00 56.38 227 ASN A C 1
ATOM 1779 O O . ASN A 1 227 ? -29.999 15.401 7.104 1.00 56.38 227 ASN A O 1
ATOM 1783 N N . GLY A 1 228 ? -28.166 14.109 7.040 1.00 53.72 228 GLY A N 1
ATOM 1784 C CA . GLY A 1 228 ? -27.278 15.042 7.710 1.00 53.72 228 GLY A CA 1
ATOM 1785 C C . GLY A 1 228 ? -27.370 15.017 9.236 1.00 53.72 228 GLY A C 1
ATOM 1786 O O . GLY A 1 228 ? -26.715 15.850 9.868 1.00 53.72 228 GLY A O 1
ATOM 1787 N N . ARG A 1 229 ? -28.131 14.093 9.842 1.00 60.31 229 ARG A N 1
ATOM 1788 C CA . ARG A 1 229 ? -28.255 13.966 11.304 1.00 60.31 229 ARG A CA 1
ATOM 1789 C C . ARG A 1 229 ? -26.975 13.378 11.878 1.00 60.31 229 ARG A C 1
ATOM 1791 O O . ARG A 1 229 ? -26.521 12.352 11.387 1.00 60.31 229 ARG A O 1
ATOM 1798 N N . ILE A 1 230 ? -26.411 14.018 12.900 1.00 57.22 230 ILE A N 1
ATOM 1799 C CA . ILE A 1 230 ? -25.158 13.596 13.531 1.00 57.22 230 ILE A CA 1
ATOM 1800 C C . ILE A 1 230 ? -25.461 12.952 14.883 1.00 57.22 230 ILE A C 1
ATOM 1802 O O . ILE A 1 230 ? -26.001 13.615 15.772 1.00 57.22 230 ILE A O 1
ATOM 1806 N N . ASP A 1 231 ? -25.080 11.696 15.051 1.00 62.22 231 ASP A N 1
ATOM 1807 C CA . ASP A 1 231 ? -25.215 10.963 16.308 1.00 62.22 231 ASP A CA 1
ATOM 1808 C C . ASP A 1 231 ? -23.827 10.593 16.856 1.00 62.22 231 ASP A C 1
ATOM 1810 O O . ASP A 1 231 ? -22.841 10.565 16.112 1.00 62.22 231 ASP A O 1
ATOM 1814 N N . THR A 1 232 ? -23.731 10.380 18.172 1.00 62.75 232 THR A N 1
ATOM 1815 C CA . THR A 1 232 ? -22.461 10.089 18.852 1.00 62.75 232 THR A CA 1
ATOM 1816 C C . THR A 1 232 ? -22.576 8.997 19.913 1.00 62.75 232 THR A C 1
ATOM 1818 O O . THR A 1 232 ? -23.598 8.878 20.594 1.00 62.75 232 THR A O 1
ATOM 1821 N N . VAL A 1 233 ? -21.483 8.247 20.096 1.00 63.12 233 VAL A N 1
ATOM 1822 C CA . VAL A 1 233 ? -21.244 7.355 21.237 1.00 63.12 233 VAL A CA 1
ATOM 1823 C C . VAL A 1 233 ? -19.927 7.775 21.892 1.00 63.12 233 VAL A C 1
ATOM 1825 O O . VAL A 1 233 ? -18.920 7.969 21.213 1.00 63.12 233 VAL A O 1
ATOM 1828 N N . ALA A 1 234 ? -19.948 7.998 23.203 1.00 59.50 234 ALA A N 1
ATOM 1829 C CA . ALA A 1 234 ? -18.799 8.458 23.981 1.00 59.50 234 ALA A CA 1
ATOM 1830 C C . ALA A 1 234 ? -18.467 7.440 25.076 1.00 59.50 234 ALA A C 1
ATOM 1832 O O . ALA A 1 234 ? -19.371 6.784 25.600 1.00 59.50 234 ALA A O 1
ATOM 1833 N N . GLY A 1 235 ? -17.185 7.322 25.426 1.00 56.25 235 GLY A N 1
ATOM 1834 C CA . GLY A 1 235 ? -16.750 6.443 26.511 1.00 56.25 235 GLY A CA 1
ATOM 1835 C C . GLY A 1 235 ? -17.219 6.940 27.880 1.00 56.25 235 GLY A C 1
ATOM 1836 O O . GLY A 1 235 ? -17.422 8.142 28.092 1.00 56.25 235 GLY A O 1
ATOM 1837 N N . SER A 1 236 ? -17.388 6.022 28.835 1.00 43.12 236 SER A N 1
ATOM 1838 C CA . SER A 1 236 ? -17.852 6.351 30.187 1.00 43.12 236 SER A CA 1
ATOM 1839 C C . SER A 1 236 ? -16.970 7.429 30.835 1.00 43.12 236 SER A C 1
ATOM 1841 O O . SER A 1 236 ? -15.798 7.193 31.112 1.00 43.12 236 SER A O 1
ATOM 1843 N N . GLY A 1 237 ? -17.538 8.611 31.093 1.00 42.72 237 GLY A N 1
ATOM 1844 C CA . GLY A 1 237 ? -16.858 9.703 31.803 1.00 42.72 237 GLY A CA 1
ATOM 1845 C C . GLY A 1 237 ? -16.253 10.808 30.931 1.00 42.72 237 GLY A C 1
ATOM 1846 O O . GLY A 1 237 ? -15.668 11.738 31.481 1.00 42.72 237 GLY A O 1
ATOM 1847 N N . THR A 1 238 ? -16.423 10.773 29.606 1.00 44.34 238 THR A N 1
ATOM 1848 C CA . THR A 1 238 ? -15.987 11.871 28.726 1.00 44.34 238 THR A CA 1
ATOM 1849 C C . THR A 1 238 ? -17.122 12.863 28.461 1.00 44.34 238 THR A C 1
ATOM 1851 O O . THR A 1 238 ? -18.124 12.560 27.818 1.00 44.34 238 THR A O 1
ATOM 1854 N N . SER A 1 239 ? -16.974 14.097 28.950 1.00 42.28 239 SER A N 1
ATOM 1855 C CA . SER A 1 239 ? -17.748 15.237 28.456 1.00 42.28 239 SER A CA 1
ATOM 1856 C C . SER A 1 239 ? -17.019 15.797 27.238 1.00 42.28 239 SER A C 1
ATOM 1858 O O . SER A 1 239 ? -16.005 16.470 27.406 1.00 42.28 239 SER A O 1
ATOM 1860 N N . VAL A 1 240 ? -17.483 15.502 26.023 1.00 44.94 240 VAL A N 1
ATOM 1861 C CA . VAL A 1 240 ? -16.815 15.950 24.790 1.00 44.94 240 VAL A CA 1
ATOM 1862 C C . VAL A 1 240 ? -17.301 17.362 24.417 1.00 44.94 240 VAL A C 1
ATOM 1864 O O . VAL A 1 240 ? -18.422 17.500 23.925 1.00 44.94 240 VAL A O 1
ATOM 1867 N N . PRO A 1 241 ? -16.515 18.440 24.625 1.00 37.69 241 PRO A N 1
ATOM 1868 C CA . PRO A 1 241 ? -16.996 19.817 24.459 1.00 37.69 241 PRO A CA 1
ATOM 1869 C C . PRO A 1 241 ? -17.047 20.269 22.989 1.00 37.69 241 PRO A C 1
ATOM 1871 O O . PRO A 1 241 ? -17.623 21.308 22.675 1.00 37.69 241 PRO A O 1
ATOM 1874 N N . SER A 1 242 ? -16.425 19.516 22.078 1.00 40.38 242 SER A N 1
ATOM 1875 C CA . SER A 1 242 ? -16.175 19.905 20.684 1.00 40.38 242 SER A CA 1
ATOM 1876 C C . SER A 1 242 ? -17.219 19.408 19.678 1.00 40.38 242 SER A C 1
ATOM 1878 O O . SER A 1 242 ? -17.174 19.818 18.518 1.00 40.38 242 SER A O 1
ATOM 1880 N N . ILE A 1 243 ? -18.210 18.608 20.093 1.00 45.38 243 ILE A N 1
ATOM 1881 C CA . ILE A 1 243 ? -19.300 18.164 19.207 1.00 45.38 243 ILE A CA 1
ATOM 1882 C C . ILE A 1 243 ? -20.541 19.046 19.410 1.00 45.38 243 ILE A C 1
ATOM 1884 O O . ILE A 1 243 ? -21.623 18.586 19.758 1.00 45.38 243 ILE A O 1
ATOM 1888 N N . SER A 1 244 ? -20.408 20.347 19.148 1.00 42.50 244 SER A N 1
ATOM 1889 C CA . SER A 1 244 ? -21.515 21.321 19.229 1.00 42.50 244 SER A CA 1
ATOM 1890 C C . SER A 1 244 ? -22.611 21.133 18.162 1.00 42.50 244 SER A C 1
ATOM 1892 O O . SER A 1 244 ? -23.561 21.912 18.107 1.00 42.50 244 SER A O 1
ATOM 1894 N N . ARG A 1 245 ? -22.485 20.111 17.304 1.00 44.81 245 ARG A N 1
ATOM 1895 C CA . ARG A 1 245 ? -23.424 19.764 16.222 1.00 44.81 245 ARG A CA 1
ATOM 1896 C C . ARG A 1 245 ? -24.077 18.386 16.370 1.00 44.81 245 ARG A C 1
ATOM 1898 O O . ARG A 1 245 ? -24.828 18.004 15.477 1.00 44.81 245 ARG A O 1
ATOM 1905 N N . ALA A 1 246 ? -23.799 17.637 17.440 1.00 50.75 246 ALA A N 1
ATOM 1906 C CA . ALA A 1 246 ? -24.476 16.361 17.660 1.00 50.75 246 ALA A CA 1
ATOM 1907 C C . ALA A 1 246 ? -25.968 16.609 17.898 1.00 50.75 246 ALA A C 1
ATOM 1909 O O . ALA A 1 246 ? -26.358 17.378 18.774 1.00 50.75 246 ALA A O 1
ATOM 1910 N N . THR A 1 247 ? -26.799 15.946 17.106 1.00 52.81 247 THR A N 1
ATOM 1911 C CA . THR A 1 247 ? -28.254 15.962 17.262 1.00 52.81 247 THR A CA 1
ATOM 1912 C C . THR A 1 247 ? -28.737 14.956 18.303 1.00 52.81 247 THR A C 1
ATOM 1914 O O . THR A 1 247 ? -29.829 15.136 18.840 1.00 52.81 247 THR A O 1
ATOM 1917 N N . ARG A 1 248 ? -27.948 13.917 18.617 1.00 59.91 248 ARG A N 1
ATOM 1918 C CA . ARG A 1 248 ? -28.277 12.915 19.639 1.00 59.91 248 ARG A CA 1
ATOM 1919 C C . ARG A 1 248 ? -27.025 12.206 20.163 1.00 59.91 248 ARG A C 1
ATOM 1921 O O . ARG A 1 248 ? -26.112 11.914 19.400 1.00 59.91 248 ARG A O 1
ATOM 1928 N N . THR A 1 249 ? -27.028 11.866 21.447 1.00 59.62 249 THR A N 1
ATOM 1929 C CA . THR A 1 249 ? -26.077 10.921 22.055 1.00 59.62 249 THR A CA 1
ATOM 1930 C C . THR A 1 249 ? -26.816 9.617 22.341 1.00 59.62 249 THR A C 1
ATOM 1932 O O . THR A 1 249 ? -27.905 9.659 22.921 1.00 59.62 249 THR A O 1
ATOM 1935 N N . THR A 1 250 ? -26.275 8.477 21.912 1.00 60.75 250 THR A N 1
ATOM 1936 C CA . THR A 1 250 ? -26.909 7.158 22.090 1.00 60.75 250 THR A CA 1
ATOM 1937 C C . THR A 1 250 ? -26.148 6.309 23.103 1.00 60.75 250 THR A C 1
ATOM 1939 O O . THR A 1 250 ? -24.957 6.506 23.338 1.00 60.75 250 THR A O 1
ATOM 1942 N N . SER A 1 251 ? -26.841 5.346 23.713 1.00 62.81 251 SER A N 1
ATOM 1943 C CA . SER A 1 251 ? -26.192 4.347 24.572 1.00 62.81 251 SER A CA 1
ATOM 1944 C C . SER A 1 251 ? -25.368 3.345 23.751 1.00 62.81 251 SER A C 1
ATOM 1946 O O . SER A 1 251 ? -25.571 3.225 22.544 1.00 62.81 251 SER A O 1
ATOM 1948 N N . HIS A 1 252 ? -24.466 2.605 24.404 1.00 56.91 252 HIS A N 1
ATOM 1949 C CA . HIS A 1 252 ? -23.666 1.547 23.771 1.00 56.91 252 HIS A CA 1
ATOM 1950 C C . HIS A 1 252 ? -24.548 0.486 23.088 1.00 56.91 252 HIS A C 1
ATOM 1952 O O . HIS A 1 252 ? -24.384 0.207 21.904 1.00 56.91 252 HIS A O 1
ATOM 1958 N N . SER A 1 253 ? -25.529 -0.072 23.798 1.00 57.09 253 SER A N 1
ATOM 1959 C CA . SER A 1 253 ? -26.416 -1.097 23.236 1.00 57.09 253 SER A CA 1
ATOM 1960 C C . SER A 1 253 ? -27.226 -0.576 22.050 1.00 57.09 253 SER A C 1
ATOM 1962 O O . SER A 1 253 ? -27.372 -1.267 21.047 1.00 57.09 253 SER A O 1
ATOM 1964 N N . GLU A 1 254 ? -27.699 0.667 22.137 1.00 60.62 254 GLU A N 1
ATOM 1965 C CA . GLU A 1 254 ? -28.430 1.311 21.050 1.00 60.62 254 GLU A CA 1
ATOM 1966 C C . GLU A 1 254 ? -27.525 1.613 19.843 1.00 60.62 254 GLU A C 1
ATOM 1968 O O . GLU A 1 254 ? -27.964 1.505 18.702 1.00 60.62 254 GLU A O 1
ATOM 1973 N N . PHE A 1 255 ? -26.255 1.949 20.077 1.00 62.19 255 PHE A N 1
ATOM 1974 C CA . PHE A 1 255 ? -25.261 2.124 19.021 1.00 62.19 255 PHE A CA 1
ATOM 1975 C C . PHE A 1 255 ? -25.037 0.823 18.239 1.00 62.19 255 PHE A C 1
ATOM 1977 O O . PHE A 1 255 ? -25.113 0.837 17.012 1.00 62.19 255 PHE A O 1
ATOM 1984 N N . LEU A 1 256 ? -24.826 -0.301 18.935 1.00 57.66 256 LEU A N 1
ATOM 1985 C CA . LEU A 1 256 ? -24.631 -1.613 18.306 1.00 57.66 256 LEU A CA 1
ATOM 1986 C C . LEU A 1 256 ? -25.878 -2.085 17.545 1.00 57.66 256 LEU A C 1
ATOM 1988 O O . LEU A 1 256 ? -25.777 -2.566 16.419 1.00 57.66 256 LEU A O 1
ATOM 1992 N N . GLU A 1 257 ? -27.064 -1.899 18.125 1.00 60.09 257 GLU A N 1
ATOM 1993 C CA . GLU A 1 257 ? -28.332 -2.246 17.478 1.00 60.09 257 GLU A CA 1
ATOM 1994 C C . GLU A 1 257 ? -28.573 -1.415 16.209 1.00 60.09 257 GLU A C 1
ATOM 1996 O O . GLU A 1 257 ? -28.995 -1.939 15.176 1.00 60.09 257 GLU A O 1
ATOM 2001 N N . GLN A 1 258 ? -28.284 -0.112 16.256 1.00 59.31 258 GLN A N 1
ATOM 2002 C CA . GLN A 1 258 ? -28.386 0.754 15.086 1.00 59.31 258 GLN A CA 1
ATOM 2003 C C . GLN A 1 258 ? -27.354 0.370 14.020 1.00 59.31 258 GLN A C 1
ATOM 2005 O O . GLN A 1 258 ? -27.716 0.302 12.842 1.00 59.31 258 GLN A O 1
ATOM 2010 N N . MET A 1 259 ? -26.111 0.091 14.431 1.00 54.91 259 MET A N 1
ATOM 2011 C CA . MET A 1 259 ? -25.025 -0.364 13.560 1.00 54.91 259 MET A CA 1
ATOM 2012 C C . MET A 1 259 ? -25.458 -1.591 12.775 1.00 54.91 259 MET A C 1
ATOM 2014 O O . MET A 1 259 ? -25.373 -1.576 11.554 1.00 54.91 259 MET A O 1
ATOM 2018 N N . GLU A 1 260 ? -25.981 -2.613 13.450 1.00 53.09 260 GLU A N 1
ATOM 2019 C CA . GLU A 1 260 ? -26.380 -3.867 12.814 1.00 53.09 260 GLU A CA 1
ATOM 2020 C C . GLU A 1 260 ? -27.544 -3.683 11.834 1.00 53.09 260 GLU A C 1
ATOM 2022 O O . GLU A 1 260 ? -27.511 -4.184 10.711 1.00 53.09 260 GLU A O 1
ATOM 2027 N N . ASN A 1 261 ? -28.546 -2.894 12.224 1.00 53.03 261 ASN A N 1
ATOM 2028 C CA . ASN A 1 261 ? -29.780 -2.740 11.457 1.00 53.03 261 ASN A CA 1
ATOM 2029 C C . ASN A 1 261 ? -29.670 -1.772 10.271 1.00 53.03 261 ASN A C 1
ATOM 2031 O O . ASN A 1 261 ? -30.554 -1.759 9.414 1.00 53.03 261 ASN A O 1
ATOM 2035 N N . ARG A 1 262 ? -28.635 -0.925 10.223 1.00 53.25 262 ARG A N 1
ATOM 2036 C CA . ARG A 1 262 ? -28.541 0.164 9.237 1.00 53.25 262 ARG A CA 1
ATOM 2037 C C . ARG A 1 262 ? -27.171 0.289 8.561 1.00 53.25 262 ARG A C 1
ATOM 2039 O O . ARG A 1 262 ? -26.883 1.338 7.983 1.00 53.25 262 ARG A O 1
ATOM 2046 N N . LYS A 1 263 ? -26.366 -0.786 8.546 1.00 48.69 263 LYS A N 1
ATOM 2047 C CA . LYS A 1 263 ? -25.034 -0.859 7.893 1.00 48.69 263 LYS A CA 1
ATOM 2048 C C . LYS A 1 263 ? -24.996 -0.263 6.476 1.00 48.69 263 LYS A C 1
ATOM 2050 O O . LYS A 1 263 ? -23.986 0.308 6.082 1.00 48.69 263 LYS A O 1
ATOM 2055 N N . SER A 1 264 ? -26.089 -0.368 5.716 1.00 41.41 264 SER A N 1
ATOM 2056 C CA . SER A 1 264 ? -26.199 0.102 4.327 1.00 41.41 264 SER A CA 1
ATOM 2057 C C . SER A 1 264 ? -26.582 1.579 4.157 1.00 41.41 264 SER A C 1
ATOM 2059 O O . SER A 1 264 ? -26.607 2.073 3.032 1.00 41.41 264 SER A O 1
ATOM 2061 N N . GLU A 1 265 ? -26.929 2.294 5.229 1.00 40.22 265 GLU A N 1
ATOM 2062 C CA . GLU A 1 265 ? -27.527 3.636 5.145 1.00 40.22 265 GLU A CA 1
ATOM 2063 C C . GLU A 1 265 ? -26.611 4.764 5.650 1.00 40.22 265 GLU A C 1
ATOM 2065 O O . GLU A 1 265 ? -27.030 5.918 5.684 1.00 40.22 265 GLU A O 1
ATOM 2070 N N . TRP A 1 266 ? -25.390 4.482 6.108 1.00 49.88 266 TRP A N 1
ATOM 2071 C CA . TRP A 1 266 ? -24.627 5.440 6.924 1.00 49.88 266 TRP A CA 1
ATOM 2072 C C . TRP A 1 266 ? -23.519 6.158 6.166 1.00 49.88 266 TRP A C 1
ATOM 2074 O O . TRP A 1 266 ? -22.849 5.558 5.337 1.00 49.88 266 TRP A O 1
ATOM 2084 N N . ALA A 1 267 ? -23.312 7.437 6.493 1.00 40.25 267 ALA A N 1
ATOM 2085 C CA . ALA A 1 267 ? -22.148 8.224 6.107 1.00 40.25 267 ALA A CA 1
ATOM 2086 C C . ALA A 1 267 ? -21.315 8.506 7.371 1.00 40.25 267 ALA A C 1
ATOM 2088 O O . ALA A 1 267 ? -21.528 9.488 8.084 1.00 40.25 267 ALA A O 1
ATOM 2089 N N . VAL A 1 268 ? -20.393 7.614 7.735 1.00 41.69 268 VAL A N 1
ATOM 2090 C CA . VAL A 1 268 ? -19.639 7.814 8.977 1.00 41.69 268 VAL A CA 1
ATOM 2091 C C . VAL A 1 268 ? -18.596 8.919 8.774 1.00 41.69 268 VAL A C 1
ATOM 2093 O O . VAL A 1 268 ? -17.642 8.761 8.020 1.00 41.69 268 VAL A O 1
ATOM 2096 N N . ARG A 1 269 ? -18.766 10.042 9.480 1.00 37.69 269 ARG A N 1
ATOM 2097 C CA . ARG A 1 269 ? -17.708 11.027 9.721 1.00 37.69 269 ARG A CA 1
ATOM 2098 C C . ARG A 1 269 ? -17.167 10.794 11.125 1.00 37.69 269 ARG A C 1
ATOM 2100 O O . ARG A 1 269 ? -17.702 11.357 12.079 1.00 37.69 269 ARG A O 1
ATOM 2107 N N . VAL A 1 270 ? -16.132 9.965 11.245 1.00 42.00 270 VAL A N 1
ATOM 2108 C CA . VAL A 1 270 ? -15.468 9.751 12.535 1.00 42.00 270 VAL A CA 1
ATOM 2109 C C . VAL A 1 270 ? -14.745 11.042 12.910 1.00 42.00 270 VAL A C 1
ATOM 2111 O O . VAL A 1 270 ? -13.987 11.596 12.121 1.00 42.00 270 VAL A O 1
ATOM 2114 N N . VAL A 1 271 ? -15.041 11.559 14.099 1.00 38.69 271 VAL A N 1
ATOM 2115 C CA . VAL A 1 271 ? -14.306 12.667 14.706 1.00 38.69 271 VAL A CA 1
ATOM 2116 C C . VAL A 1 271 ? -13.663 12.097 15.955 1.00 38.69 271 VAL A C 1
ATOM 2118 O O . VAL A 1 271 ? -14.357 11.871 16.946 1.00 38.69 271 VAL A O 1
ATOM 2121 N N . ILE A 1 272 ? -12.359 11.831 15.891 1.00 41.25 272 ILE A N 1
ATOM 2122 C CA . ILE A 1 272 ? -11.596 11.365 17.045 1.00 41.25 272 ILE A CA 1
ATOM 2123 C C . ILE A 1 272 ? -11.330 12.582 17.929 1.00 41.25 272 ILE A C 1
ATOM 2125 O O . ILE A 1 272 ? -10.605 13.501 17.554 1.00 41.25 272 ILE A O 1
ATOM 2129 N N . VAL A 1 273 ? -11.951 12.618 19.107 1.00 37.47 273 VAL A N 1
ATOM 2130 C CA . VAL A 1 273 ? -11.634 13.633 20.117 1.00 37.47 273 VAL A CA 1
ATOM 2131 C C . VAL A 1 273 ? -10.729 12.991 21.162 1.00 37.47 273 VAL A C 1
ATOM 2133 O O . VAL A 1 273 ? -11.162 12.070 21.854 1.00 37.47 273 VAL A O 1
ATOM 2136 N N . GLN A 1 274 ? -9.477 13.454 21.217 1.00 42.31 274 GLN A N 1
ATOM 2137 C CA . GLN A 1 274 ? -8.516 13.152 22.285 1.00 42.31 274 GLN A CA 1
ATOM 2138 C C . GLN A 1 274 ? -8.782 14.011 23.523 1.00 42.31 274 GLN A C 1
ATOM 2140 O O . GLN A 1 274 ? -9.173 15.191 23.347 1.00 42.31 274 GLN A O 1
#